Protein 5GPO (pdb70)

Solvent-accessible surface area: 12229 Å² total; per-residue (Å²): 41,57,73,74,57,94,100,85,8,86,102,32,9,86,58,1,65,79,16,0,45,65,93,12,80,107,98,28,81,90,64,80,16,22,65,58,6,13,68,50,2,2,28,78,23,9,10,16,0,7,0,14,29,25,211,68,14,110,97,89,29,76,22,19,7,158,57,0,36,18,115,47,1,27,155,36,0,24,57,116,8,92,73,135,28,208,55,31,4,32,20,26,63,52,112,99,124,1,5,0,0,0,1,39,5,52,17,107,84,46,49,56,0,13,0,2,0,3,20,86,111,114,143,12,52,86,158,41,102,117,67,6,65,108,51,0,68,41,3,62,100,15,0,59,86,52,157,124,15,100,64,70,90,72,62,2,26,91,20,0,29,51,31,5,1,30,53,11,15,10,12,0,10,0,17,25,37,172,70,30,117,92,71,10,73,28,17,11,137,57,0,23,19,114,50,1,24,161,33,0,34,55,106,4,103,80,134,35,91,81,49,3,46,10,58,80,82,104,98,61,67,6,5,0,0,0,11,53,17,143,4,87,78,34,25,22,0,17,0,3,0,3,20,81,134

Structure (mmCIF, N/CA/C/O backbone):
data_5GPO
#
_entry.id   5GPO
#
_cell.length_a   93.337
_cell.length_b   47.705
_cell.length_c   57.528
_cell.angle_alpha   90.00
_cell.angle_beta   91.63
_cell.angle_gamma   90.00
#
_symmetry.space_group_name_H-M   'C 1 2 1'
#
loop_
_entity.id
_entity.type
_entity.pdbx_description
1 polymer 'Sensor protein CzcS'
2 non-polymer 'ZINC ION'
3 non-polymer 'SULFATE ION'
4 water water
#
loop_
_atom_site.group_PDB
_atom_site.id
_atom_site.type_symbol
_atom_site.label_atom_id
_atom_site.label_alt_id
_atom_site.label_comp_id
_atom_site.label_asym_id
_atom_site.label_entity_id
_atom_site.label_seq_id
_atom_site.pdbx_PDB_ins_code
_atom_site.Cartn_x
_atom_site.Cartn_y
_atom_site.Cartn_z
_atom_site.occupancy
_atom_site.B_iso_or_equiv
_atom_site.auth_seq_id
_atom_site.auth_comp_id
_atom_site.auth_asym_id
_atom_site.auth_atom_id
_atom_site.pdbx_PDB_model_num
ATOM 1 N N . ALA A 1 5 ? 79.956 38.626 66.306 1.00 51.89 38 ALA A N 1
ATOM 2 C CA . ALA A 1 5 ? 81.250 38.048 65.960 1.00 50.21 38 ALA A CA 1
ATOM 3 C C . ALA A 1 5 ? 81.674 38.441 64.543 1.00 49.52 38 ALA A C 1
ATOM 4 O O . ALA A 1 5 ? 80.843 38.519 63.631 1.00 45.72 38 ALA A O 1
ATOM 6 N N . SER A 1 6 ? 82.975 38.672 64.367 1.00 38.49 39 SER A N 1
ATOM 7 C CA . SER A 1 6 ? 83.486 39.250 63.135 1.00 42.95 39 SER A CA 1
ATOM 8 C C . SER A 1 6 ? 83.484 38.220 62.007 1.00 40.55 39 SER A C 1
ATOM 9 O O . SER A 1 6 ? 83.258 37.023 62.212 1.00 40.05 39 SER A O 1
ATOM 12 N N . ALA A 1 7 ? 83.752 38.713 60.796 1.00 37.86 40 ALA A N 1
ATOM 13 C CA . ALA A 1 7 ? 83.823 37.842 59.628 1.00 36.13 40 ALA A CA 1
ATOM 14 C C . ALA A 1 7 ? 84.932 36.809 59.769 1.00 34.96 40 ALA A C 1
ATOM 15 O O . ALA A 1 7 ? 84.741 35.637 59.424 1.00 34.69 40 ALA A O 1
ATOM 17 N N . ARG A 1 8 ? 86.098 37.225 60.274 1.00 32.79 41 ARG A N 1
ATOM 18 C CA . ARG A 1 8 ? 87.243 36.319 60.340 1.00 37.89 41 ARG A CA 1
ATOM 19 C C . ARG A 1 8 ? 87.084 35.288 61.448 1.00 35.31 41 ARG A C 1
ATOM 20 O O . ARG A 1 8 ? 87.471 34.126 61.276 1.00 28.96 41 ARG A O 1
ATOM 23 N N . GLU A 1 9 ? 86.553 35.704 62.602 1.00 33.09 42 GLU A N 1
ATOM 24 C CA . GLU A 1 9 ? 86.235 34.758 63.669 1.00 31.45 42 GLU A CA 1
ATOM 25 C C . GLU A 1 9 ? 85.267 33.682 63.184 1.00 35.82 42 GLU A C 1
ATOM 26 O O . GLU A 1 9 ? 85.447 32.493 63.476 1.00 33.56 42 GLU A O 1
ATOM 32 N N . ARG A 1 10 ? 84.210 34.084 62.463 1.00 23.24 43 ARG A N 1
ATOM 33 C CA . ARG A 1 10 ? 83.263 33.096 61.961 1.00 24.94 43 ARG A CA 1
ATOM 34 C C . ARG A 1 10 ? 83.933 32.179 60.952 1.00 23.15 43 ARG A C 1
ATOM 35 O O . ARG A 1 10 ? 83.744 30.959 60.990 1.00 22.71 43 ARG A O 1
ATOM 43 N N . GLU A 1 11 ? 84.745 32.752 60.057 1.00 28.43 44 GLU A N 1
ATOM 44 C CA A GLU A 1 11 ? 85.463 31.949 59.071 0.60 26.78 44 GLU A CA 1
ATOM 45 C CA B GLU A 1 11 ? 85.444 31.933 59.075 0.40 26.77 44 GLU A CA 1
ATOM 46 C C . GLU A 1 11 ? 86.332 30.897 59.757 1.00 22.35 44 GLU A C 1
ATOM 47 O O . GLU A 1 11 ? 86.341 29.728 59.358 1.00 24.29 44 GLU A O 1
ATOM 58 N N . ASN A 1 12 ? 87.062 31.311 60.789 1.00 22.48 45 ASN A N 1
ATOM 59 C CA . ASN A 1 12 ? 87.967 30.398 61.483 1.00 17.01 45 ASN A CA 1
ATOM 60 C C . ASN A 1 12 ? 87.216 29.271 62.192 1.00 18.99 45 ASN A C 1
ATOM 61 O O . ASN A 1 12 ? 87.666 28.123 62.188 1.00 16.95 45 ASN A O 1
ATOM 66 N N . LEU A 1 13 ? 86.068 29.569 62.803 1.00 19.37 46 LEU A N 1
ATOM 67 C CA . LEU A 1 13 ? 85.326 28.497 63.465 1.00 15.71 46 LEU A CA 1
ATOM 68 C C . LEU A 1 13 ? 84.694 27.554 62.444 1.00 17.57 46 LEU A C 1
ATOM 69 O O . LEU A 1 13 ? 84.579 26.352 62.694 1.00 19.69 46 LEU A O 1
ATOM 74 N N . GLN A 1 14 ? 84.294 28.081 61.285 1.00 17.01 47 GLN A N 1
ATOM 75 C CA . GLN A 1 14 ? 83.770 27.228 60.227 1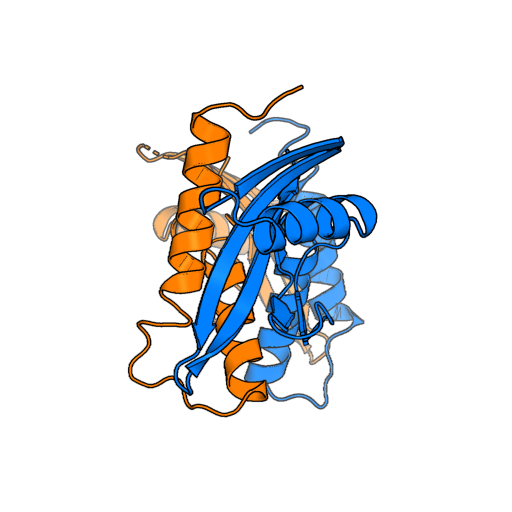.00 18.71 47 GLN A CA 1
ATOM 76 C C . GLN A 1 14 ? 84.843 26.273 59.713 1.00 18.24 47 GLN A C 1
ATOM 77 O O . GLN A 1 14 ? 84.560 25.102 59.436 1.00 15.97 47 GLN A O 1
ATOM 83 N N . LEU A 1 15 ? 86.092 26.742 59.624 1.00 17.07 48 LEU A N 1
ATOM 84 C CA . LEU A 1 15 ? 87.189 25.880 59.179 1.00 17.17 48 LEU A CA 1
ATOM 85 C C . LEU A 1 15 ? 87.496 24.808 60.214 1.00 14.23 48 LEU A C 1
ATOM 86 O O . LEU A 1 15 ? 87.841 23.669 59.869 1.00 14.01 48 LEU A O 1
ATOM 91 N N . LYS A 1 16 ? 87.381 25.166 61.490 1.00 18.69 49 LYS A N 1
ATOM 92 C CA . LYS A 1 16 ? 87.538 24.197 62.567 1.00 15.14 49 LYS A CA 1
ATOM 93 C C . LYS A 1 16 ? 86.406 23.166 62.554 1.00 16.71 49 LYS A C 1
ATOM 94 O O . LYS A 1 16 ? 86.652 21.969 62.745 1.00 15.56 49 LYS A O 1
ATOM 100 N N . LEU A 1 17 ? 85.161 23.606 62.319 1.00 14.76 50 LEU A N 1
ATOM 101 C CA . LEU A 1 17 ? 84.059 22.647 62.214 1.00 20.16 50 LEU A CA 1
ATOM 102 C C . LEU A 1 17 ? 84.300 21.658 61.081 1.00 16.23 50 LEU A C 1
ATOM 103 O O . LEU A 1 17 ? 83.949 20.479 61.193 1.00 20.72 50 LEU A O 1
ATOM 108 N N . GLU A 1 18 ? 84.859 22.137 59.966 1.00 17.99 51 GLU A N 1
ATOM 109 C CA . GLU A 1 18 ? 85.161 21.255 58.844 1.00 18.19 51 GLU A CA 1
ATOM 110 C C . GLU A 1 18 ? 86.193 20.201 59.218 1.00 18.27 51 GLU A C 1
ATOM 111 O O . GLU A 1 18 ? 86.130 19.069 58.726 1.00 15.82 51 GLU A O 1
ATOM 117 N N . GLN A 1 19 ? 87.143 20.550 60.080 1.00 18.81 52 GLN A N 1
ATOM 118 C CA . GLN A 1 19 ? 88.105 19.562 60.548 1.00 16.29 52 GLN A CA 1
ATOM 119 C C . GLN A 1 19 ? 87.402 18.505 61.394 1.00 17.50 52 GLN A C 1
ATOM 120 O O . GLN A 1 19 ? 87.628 17.303 61.220 1.00 15.91 52 GLN A O 1
ATOM 126 N N . ILE A 1 20 ? 86.484 18.941 62.259 1.00 19.36 53 ILE A N 1
ATOM 127 C CA . ILE A 1 20 ? 85.678 18.012 63.048 1.00 15.94 53 ILE A CA 1
ATOM 128 C C . ILE A 1 20 ? 84.836 17.115 62.141 1.00 18.24 53 ILE A C 1
ATOM 129 O O . ILE A 1 20 ? 84.760 15.901 62.347 1.00 19.47 53 ILE A O 1
ATOM 134 N N . ARG A 1 21 ? 84.183 17.705 61.135 1.00 16.50 54 ARG A N 1
ATOM 135 C CA . ARG A 1 21 ? 83.370 16.928 60.196 1.00 16.86 54 ARG A CA 1
ATOM 136 C C . ARG A 1 21 ? 84.199 15.866 59.501 1.00 20.15 54 ARG A C 1
ATOM 137 O O . ARG A 1 21 ? 83.772 14.715 59.382 1.00 20.14 54 ARG A O 1
ATOM 145 N N . HIS A 1 22 ? 85.385 16.241 59.008 1.00 20.27 55 HIS A N 1
ATOM 146 C CA . HIS A 1 22 ? 86.254 15.249 58.375 1.00 21.47 55 HIS A CA 1
ATOM 147 C C . HIS A 1 22 ? 86.569 14.105 59.336 1.00 21.15 55 HIS A C 1
ATOM 148 O O . HIS A 1 22 ? 86.524 12.926 58.958 1.00 20.54 55 HIS A O 1
ATOM 155 N N . SER A 1 23 ? 86.867 14.429 60.591 1.00 20.75 56 SER A N 1
ATOM 156 C CA . SER A 1 23 ? 87.152 13.383 61.569 1.00 23.46 56 SER A CA 1
ATOM 157 C C . SER A 1 23 ? 85.952 12.463 61.779 1.00 29.91 56 SER A C 1
ATOM 158 O O . SER A 1 23 ? 86.108 11.238 61.834 1.00 28.03 56 SER A O 1
ATOM 161 N N . LEU A 1 24 ? 84.748 13.037 61.904 1.00 25.38 57 LEU A N 1
ATOM 162 C CA . LEU A 1 24 ? 83.555 12.252 62.231 1.00 28.10 57 LEU A CA 1
ATOM 163 C C . LEU A 1 24 ? 83.100 11.395 61.059 1.00 27.96 57 LEU A C 1
ATOM 164 O O . LEU A 1 24 ? 82.719 10.234 61.238 1.00 33.62 57 LEU A O 1
ATOM 169 N N . GLU A 1 25 ? 83.102 11.955 59.859 1.00 20.70 58 GLU A N 1
ATOM 170 C CA . GLU A 1 25 ? 82.466 11.294 58.737 1.00 24.50 58 GLU A CA 1
ATOM 171 C C . GLU A 1 25 ? 83.423 10.488 57.878 1.00 28.97 58 GLU A C 1
ATOM 172 O O . GLU A 1 25 ? 82.994 9.515 57.249 1.00 31.45 58 GLU A O 1
ATOM 178 N N . ASP A 1 26 ? 84.701 10.855 57.832 1.00 24.92 59 ASP A N 1
ATOM 179 C CA . ASP A 1 26 ? 85.653 10.196 56.938 1.00 26.54 59 ASP A CA 1
ATOM 180 C C . ASP A 1 26 ? 86.678 9.334 57.650 1.00 25.75 59 ASP A C 1
ATOM 181 O O . ASP A 1 26 ? 87.005 8.252 57.160 1.00 24.63 59 ASP A O 1
ATOM 186 N N . ASP A 1 27 ? 87.209 9.784 58.786 1.00 23.05 60 ASP A N 1
ATOM 187 C CA . ASP A 1 27 ? 88.325 9.113 59.431 1.00 25.39 60 ASP A CA 1
ATOM 188 C C . ASP A 1 27 ? 87.902 8.183 60.556 1.00 33.15 60 ASP A C 1
ATOM 189 O O . ASP A 1 27 ? 88.709 7.346 60.981 1.00 28.20 60 ASP A O 1
ATOM 194 N N . LEU A 1 28 ? 86.664 8.321 61.034 1.00 31.35 61 LEU A N 1
ATOM 195 C CA . L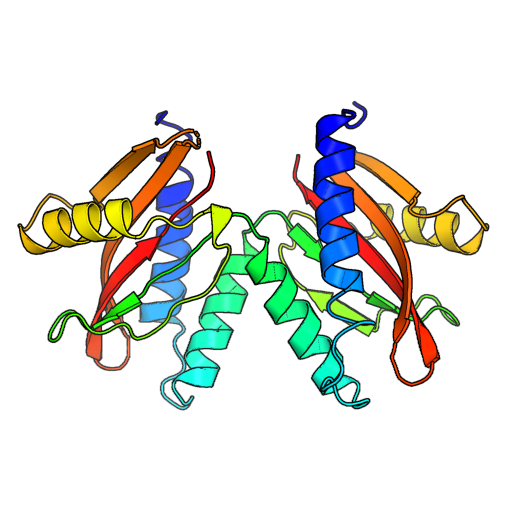EU A 1 28 ? 86.125 7.517 62.119 1.00 32.36 61 LEU A CA 1
ATOM 196 C C . LEU A 1 28 ? 86.422 6.049 61.902 1.00 20.95 61 LEU A C 1
ATOM 197 O O . LEU A 1 28 ? 86.059 5.476 60.871 1.00 33.00 61 LEU A O 1
ATOM 202 N N . ASP A 1 29 ? 87.068 5.448 62.884 1.00 27.07 62 ASP A N 1
ATOM 203 C CA . ASP A 1 29 ? 87.364 4.024 62.848 1.00 33.24 62 ASP A CA 1
ATOM 204 C C . ASP A 1 29 ? 86.137 3.247 63.307 1.00 33.04 62 ASP A C 1
ATOM 205 O O . ASP A 1 29 ? 85.796 3.259 64.494 1.00 35.16 62 ASP A O 1
ATOM 210 N N . LEU A 1 30 ? 85.484 2.552 62.375 1.00 36.14 63 LEU A N 1
ATOM 211 C CA . LEU A 1 30 ? 84.312 1.762 62.737 1.00 36.91 63 LEU A CA 1
ATOM 212 C C . LEU A 1 30 ? 84.653 0.645 63.716 1.00 45.96 63 LEU A C 1
ATOM 213 O O . LEU A 1 30 ? 83.769 0.186 64.447 1.00 41.23 63 LEU A O 1
ATOM 218 N N . ARG A 1 31 ? 85.915 0.209 63.757 1.00 42.12 64 ARG A N 1
ATOM 219 C CA . ARG A 1 31 ? 86.319 -0.876 64.642 1.00 42.92 64 ARG A CA 1
ATOM 220 C C . ARG A 1 31 ? 86.501 -0.426 66.085 1.00 49.63 64 ARG A C 1
ATOM 221 O O . ARG A 1 31 ? 86.546 -1.275 66.982 1.00 56.06 64 ARG A O 1
ATOM 223 N N . SER A 1 32 ? 86.607 0.876 66.331 1.00 45.70 65 SER A N 1
ATOM 224 C CA . SER A 1 32 ? 86.849 1.374 67.676 1.00 43.57 65 SER A CA 1
ATOM 225 C C . SER A 1 32 ? 85.548 1.467 68.461 1.00 36.08 65 SER A C 1
ATOM 226 O O . SER A 1 32 ? 84.470 1.663 67.895 1.00 44.20 65 SER A O 1
ATOM 229 N N . ASP A 1 33 ? 85.663 1.328 69.780 1.00 39.69 66 ASP A N 1
ATOM 230 C CA . ASP A 1 33 ? 84.544 1.560 70.684 1.00 37.78 66 ASP A CA 1
ATOM 231 C C . ASP A 1 33 ? 84.342 3.059 70.881 1.00 39.92 66 ASP A C 1
ATOM 232 O O . ASP A 1 33 ? 85.215 3.863 70.541 1.00 29.78 66 ASP A O 1
ATOM 237 N N . PRO A 1 34 ? 83.194 3.469 71.439 1.00 36.60 67 PRO A N 1
ATOM 238 C CA . PRO A 1 34 ? 82.890 4.911 71.513 1.00 31.30 67 PRO A CA 1
ATOM 239 C C . PRO A 1 34 ? 83.891 5.745 72.303 1.00 31.85 67 PRO A C 1
ATOM 240 O O . PRO A 1 34 ? 84.072 6.928 71.981 1.00 30.58 67 PRO A O 1
ATOM 244 N N . ALA A 1 35 ? 84.521 5.188 73.343 1.00 28.53 68 ALA A N 1
ATOM 245 C CA . ALA A 1 35 ? 85.469 5.973 74.127 1.00 27.16 68 ALA A CA 1
ATOM 246 C C . ALA A 1 35 ? 86.740 6.236 73.336 1.00 33.04 68 ALA A C 1
ATOM 247 O O . ALA A 1 35 ? 87.339 7.313 73.452 1.00 26.94 68 ALA A O 1
ATOM 249 N N . VAL A 1 36 ? 87.162 5.257 72.532 1.00 26.39 69 VAL A N 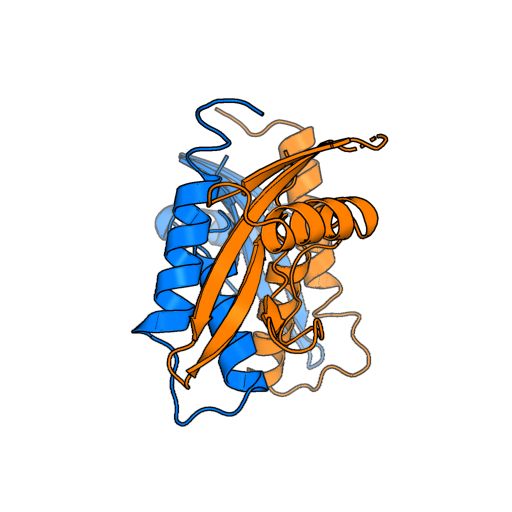1
ATOM 250 C CA . VAL A 1 36 ? 88.299 5.444 71.639 1.00 32.93 69 VAL A CA 1
ATOM 251 C C . VAL A 1 36 ? 87.961 6.455 70.550 1.00 27.34 69 VAL A C 1
ATOM 252 O O . VAL A 1 36 ? 88.750 7.367 70.264 1.00 27.87 69 VAL A O 1
ATOM 256 N N . GLN A 1 37 ? 86.786 6.308 69.927 1.00 30.18 70 GLN A N 1
ATOM 257 C CA . GLN A 1 37 ? 86.344 7.280 68.933 1.00 24.43 70 GLN A CA 1
ATOM 258 C C . GLN A 1 37 ? 86.277 8.679 69.537 1.00 28.57 70 GLN A C 1
ATOM 259 O O . GLN A 1 37 ? 86.698 9.655 68.910 1.00 24.35 70 GLN A O 1
ATOM 265 N N . ALA A 1 38 ? 85.789 8.794 70.770 1.00 22.16 71 ALA A N 1
ATOM 266 C CA . ALA A 1 38 ? 85.726 10.109 71.395 1.00 22.69 71 ALA A CA 1
ATOM 267 C C . ALA A 1 38 ? 87.121 10.685 71.601 1.00 25.53 71 ALA A C 1
ATOM 268 O O . ALA A 1 38 ? 87.353 11.877 71.365 1.00 22.64 71 ALA A O 1
ATOM 270 N N . HIS A 1 39 ? 88.065 9.856 72.048 1.00 20.71 72 HIS A N 1
ATOM 271 C CA . HIS A 1 39 ? 89.426 10.348 72.251 1.00 27.62 72 HIS A CA 1
ATOM 272 C C . HIS A 1 39 ? 90.081 10.732 70.934 1.00 22.35 72 HIS A C 1
ATOM 273 O O . HIS A 1 39 ? 90.868 11.688 70.882 1.00 22.61 72 HIS A O 1
ATOM 280 N N . ALA A 1 40 ? 89.774 10.003 69.862 1.00 19.09 73 ALA A N 1
ATOM 281 C CA . ALA A 1 40 ? 90.300 10.388 68.552 1.00 23.83 73 ALA A CA 1
ATOM 282 C C . ALA A 1 40 ? 89.754 11.739 68.103 1.00 26.96 73 ALA A C 1
ATOM 283 O O . ALA A 1 40 ? 90.465 12.511 67.448 1.00 24.21 73 ALA A O 1
ATOM 285 N N . LEU A 1 41 ? 88.482 12.040 68.426 1.00 20.30 74 LEU A N 1
ATOM 286 C CA . LEU A 1 41 ? 87.952 13.367 68.115 1.00 19.79 74 LEU A CA 1
ATOM 287 C C . LEU A 1 41 ? 88.618 14.437 68.965 1.00 25.07 74 LEU A C 1
ATOM 288 O O . LEU A 1 41 ? 88.958 15.521 68.463 1.00 23.06 74 LEU A O 1
ATOM 293 N N . GLN A 1 42 ? 88.799 14.147 70.256 1.00 20.21 75 GLN A N 1
ATOM 294 C CA . GLN A 1 42 ? 89.594 15.000 71.131 1.00 19.89 75 GLN A CA 1
ATOM 295 C C . GLN A 1 42 ? 90.966 15.306 70.530 1.00 23.53 75 GLN A C 1
ATOM 296 O O . GLN A 1 42 ? 91.405 16.462 70.516 1.00 22.84 75 GLN A O 1
ATOM 302 N N . ASP A 1 43 ? 91.646 14.285 69.998 1.00 20.25 76 ASP A N 1
ATOM 303 C CA . ASP A 1 43 ? 92.946 14.524 69.365 1.00 20.81 76 ASP A CA 1
ATOM 304 C C . ASP A 1 43 ? 92.838 15.549 68.235 1.00 26.22 76 ASP A C 1
ATOM 305 O O . ASP A 1 43 ? 93.728 16.389 68.062 1.00 23.88 76 ASP A O 1
ATOM 310 N N . GLN A 1 44 ? 91.757 15.502 67.445 1.00 21.18 77 GLN A N 1
ATOM 311 C CA . GLN A 1 44 ? 91.655 16.442 66.336 1.00 26.69 77 GLN A CA 1
ATOM 312 C C . GLN A 1 44 ? 91.327 17.854 66.815 1.00 21.71 77 GLN A C 1
ATOM 313 O O . GLN A 1 44 ? 91.745 18.833 66.185 1.00 27.22 77 GLN A O 1
ATOM 319 N N . LEU A 1 45 ? 90.563 17.983 67.900 1.00 16.41 78 LEU A N 1
ATOM 320 C CA . LEU A 1 45 ? 90.292 19.306 68.458 1.00 16.10 78 LEU A CA 1
ATOM 321 C C . LEU A 1 45 ? 91.573 19.948 68.987 1.00 18.13 78 LEU A C 1
ATOM 322 O O . LEU A 1 45 ? 91.818 21.143 68.777 1.00 20.68 78 LEU A O 1
ATOM 327 N N . VAL A 1 46 ? 92.413 19.170 69.668 1.00 21.05 79 VAL A N 1
ATOM 328 C CA . VAL A 1 46 ? 93.628 19.769 70.207 1.00 17.08 79 VAL A CA 1
ATOM 329 C C . VAL A 1 46 ? 94.670 19.990 69.115 1.00 19.13 79 VAL A C 1
ATOM 330 O O . VAL A 1 46 ? 95.525 20.882 69.253 1.00 21.25 79 VAL A O 1
ATOM 334 N N . ALA A 1 47 ? 94.584 19.240 68.003 1.00 23.47 80 ALA A N 1
ATOM 335 C CA . ALA A 1 47 ? 95.558 19.346 66.921 1.00 21.36 80 ALA A CA 1
ATOM 336 C C . ALA A 1 47 ? 95.499 20.685 66.214 1.00 18.85 80 ALA A C 1
ATOM 337 O O . ALA A 1 47 ? 96.455 21.037 65.517 1.00 18.73 80 ALA A O 1
ATOM 339 N N . HIS A 1 48 ? 94.418 21.448 66.383 1.00 17.88 81 HIS A N 1
ATOM 340 C CA . HIS A 1 48 ? 94.341 22.762 65.758 1.00 17.06 81 HIS A CA 1
ATOM 341 C C . HIS A 1 48 ? 93.922 23.826 66.764 1.00 17.75 81 HIS A C 1
ATOM 342 O O . HIS A 1 48 ? 93.365 24.875 66.397 1.00 19.29 81 HIS A O 1
ATOM 349 N N . SER A 1 49 ? 94.262 23.590 68.033 1.00 14.10 82 SER A N 1
ATOM 350 C CA . SER A 1 49 ? 93.968 24.485 69.141 1.00 18.29 82 SER A CA 1
ATOM 351 C C . SER A 1 49 ? 94.980 25.611 69.292 1.00 19.81 82 SER A C 1
ATOM 352 O O . SER A 1 49 ? 94.734 26.528 70.083 1.00 17.99 82 SER A O 1
ATOM 355 N N . GLY A 1 50 ? 96.100 25.570 68.570 1.00 18.49 83 GLY A N 1
ATOM 356 C CA . GLY A 1 50 ? 97.140 26.553 68.787 1.00 18.26 83 GLY A CA 1
ATOM 357 C C . GLY A 1 50 ? 98.053 26.275 69.968 1.00 19.76 83 GLY A C 1
ATOM 358 O O . GLY A 1 50 ? 98.853 27.140 70.322 1.00 17.06 83 GLY A O 1
ATOM 359 N N . LEU A 1 51 ? 97.930 25.117 70.606 1.00 19.08 84 LEU A N 1
ATOM 360 C CA . LEU A 1 51 ? 98.681 24.764 71.803 1.00 13.39 84 LEU A CA 1
ATOM 361 C C . LEU A 1 51 ? 99.461 23.493 71.527 1.00 14.69 84 LEU A C 1
ATOM 362 O O . LEU A 1 51 ? 98.948 22.575 70.886 1.00 18.05 84 LEU A O 1
ATOM 367 N N . HIS A 1 52 ? 100.674 23.414 72.064 1.00 17.54 85 HIS A N 1
ATOM 368 C CA . HIS A 1 52 ? 101.514 22.237 71.896 1.00 15.54 85 HIS A CA 1
ATOM 369 C C . HIS A 1 52 ? 102.265 21.970 73.191 1.00 19.50 85 HIS A C 1
ATOM 370 O O . HIS A 1 52 ? 102.748 22.903 73.841 1.00 17.22 85 HIS A O 1
ATOM 377 N N . LEU A 1 53 ? 102.383 20.693 73.539 1.00 15.15 86 LEU A N 1
ATOM 378 C CA . LEU A 1 53 ? 103.023 20.275 74.780 1.00 18.81 86 LEU A CA 1
ATOM 379 C C . LEU A 1 53 ? 104.089 19.231 74.482 1.00 18.25 86 LEU A C 1
ATOM 380 O O . LEU A 1 53 ? 103.806 18.193 73.858 1.00 17.37 86 LEU A O 1
ATOM 385 N N . SER A 1 54 ? 105.305 19.497 74.956 1.00 17.11 87 SER A N 1
ATOM 386 C CA A SER A 1 54 ? 106.425 18.577 74.835 0.50 17.68 87 SER A CA 1
ATOM 387 C CA B SER A 1 54 ? 106.432 18.585 74.832 0.50 17.68 87 SER A CA 1
ATOM 388 C C . SER A 1 54 ? 106.906 18.186 76.236 1.00 18.63 87 SER A C 1
ATOM 389 O O . SER A 1 54 ? 107.086 19.052 77.086 1.00 17.00 87 SER A O 1
ATOM 394 N N . ILE A 1 55 ? 107.086 16.895 76.453 1.00 20.40 88 ILE A N 1
ATOM 395 C CA . ILE A 1 55 ? 107.635 16.371 77.706 1.00 17.45 88 ILE A CA 1
ATOM 396 C C . ILE A 1 55 ? 108.991 15.768 77.383 1.00 24.61 88 ILE A C 1
ATOM 397 O O . ILE A 1 55 ? 109.073 14.833 76.580 1.00 20.24 88 ILE A O 1
ATOM 402 N N . LEU A 1 56 ? 110.045 16.282 78.012 1.00 16.50 89 LEU A N 1
ATOM 403 C CA . LEU A 1 56 ? 111.396 15.804 77.751 1.00 14.68 89 LEU A CA 1
ATOM 404 C C . LEU A 1 56 ? 111.984 15.130 78.985 1.00 16.51 89 LEU A C 1
ATOM 405 O O . LEU A 1 56 ? 111.704 15.513 80.120 1.00 16.75 89 LEU A O 1
ATOM 410 N N . ASP A 1 57 ? 112.834 14.132 78.753 1.00 19.54 90 ASP A N 1
ATOM 411 C CA . ASP A 1 57 ? 113.565 13.512 79.853 1.00 20.29 90 ASP A CA 1
ATOM 412 C C . ASP A 1 57 ? 114.603 14.475 80.430 1.00 19.92 90 ASP A C 1
ATOM 413 O O . ASP A 1 57 ? 115.438 15.015 79.698 1.00 22.10 90 ASP A O 1
ATOM 418 N N . SER A 1 58 ? 114.562 14.686 81.753 1.00 16.38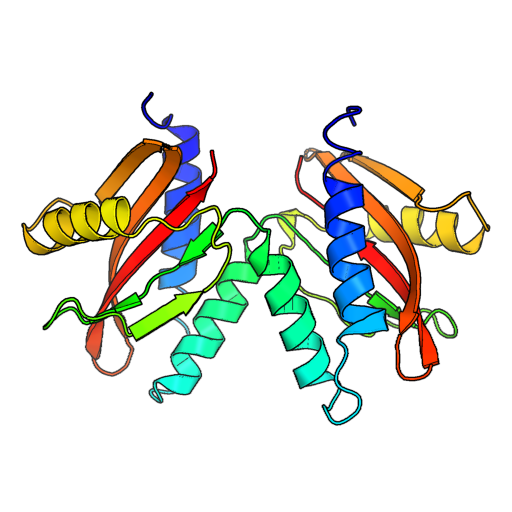 91 SER A N 1
ATOM 419 C CA . SER A 1 58 ? 115.498 15.629 82.361 1.00 17.81 91 SER A CA 1
ATOM 420 C C . SER A 1 58 ? 116.947 15.174 82.216 1.00 20.97 91 SER A C 1
ATOM 421 O O . SER A 1 58 ? 117.836 16.017 82.055 1.00 23.43 91 SER A O 1
ATOM 424 N N . ARG A 1 59 ? 117.200 13.859 82.225 1.00 21.28 92 ARG A N 1
ATOM 425 C CA . ARG A 1 59 ? 118.582 13.373 82.180 1.00 24.32 92 ARG A CA 1
ATOM 426 C C . ARG A 1 59 ? 119.220 13.634 80.825 1.00 25.27 92 ARG A C 1
ATOM 427 O O . ARG A 1 59 ? 120.317 14.200 80.735 1.00 27.62 92 ARG A O 1
ATOM 435 N N . SER A 1 60 ? 118.543 13.230 79.761 1.00 20.57 93 SER A N 1
ATOM 436 C CA . SER A 1 60 ? 119.119 13.218 78.430 1.00 21.48 93 SER A CA 1
ATOM 437 C C . SER A 1 60 ? 118.597 14.327 77.535 1.00 27.42 93 SER A C 1
ATOM 438 O O . SER A 1 60 ? 119.143 14.522 76.448 1.00 29.22 93 SER A O 1
ATOM 441 N N . GLY A 1 61 ? 117.544 15.034 77.939 1.00 20.88 94 GLY A N 1
ATOM 442 C CA . GLY A 1 61 ? 116.908 15.959 77.027 1.00 21.83 94 GLY A CA 1
ATOM 443 C C . GLY A 1 61 ? 116.082 15.306 75.944 1.00 25.70 94 GLY A C 1
ATOM 444 O O . GLY A 1 61 ? 115.528 16.015 75.093 1.00 26.45 94 GLY A O 1
ATOM 445 N N . GLN A 1 62 ? 115.961 13.966 75.950 1.00 22.83 95 GLN A N 1
ATOM 446 C CA . GLN A 1 62 ? 115.297 13.317 74.836 1.00 26.60 95 GLN A CA 1
ATOM 447 C C . GLN A 1 62 ? 113.783 13.443 74.964 1.00 22.00 95 GLN A C 1
ATOM 448 O O . GLN A 1 62 ? 113.246 13.515 76.075 1.00 23.43 95 GLN A O 1
ATOM 454 N N . PRO A 1 63 ? 113.071 13.498 73.839 1.00 23.39 96 PRO A N 1
ATOM 455 C CA . PRO A 1 63 ? 111.616 13.644 73.901 1.00 22.95 96 PRO A CA 1
ATOM 456 C C . PRO A 1 63 ? 110.952 12.381 74.421 1.00 29.43 96 PRO A C 1
ATOM 457 O O . PRO A 1 63 ? 111.287 11.263 74.020 1.00 28.60 96 PRO A O 1
ATOM 461 N N . LEU A 1 64 ? 110.021 12.571 75.348 1.00 20.91 97 LEU A N 1
ATOM 462 C CA . LEU A 1 64 ? 109.233 11.475 75.896 1.00 20.97 97 LEU A CA 1
ATOM 463 C C . LEU A 1 64 ? 107.827 11.446 75.317 1.00 28.14 97 LEU A C 1
ATOM 464 O O . LEU A 1 64 ? 107.318 10.377 74.979 1.00 33.97 97 LEU A O 1
ATOM 469 N N . MET A 1 65 ? 107.178 12.610 75.231 1.00 23.98 98 MET A N 1
ATOM 470 C CA . MET A 1 65 ? 105.825 12.730 74.705 1.00 23.70 98 MET A CA 1
ATOM 471 C C . MET A 1 65 ? 105.659 14.109 74.088 1.00 21.62 98 MET A C 1
ATOM 472 O O . MET A 1 65 ? 106.339 15.071 74.472 1.00 27.04 98 MET A O 1
ATOM 477 N N . SER A 1 66 ? 104.739 14.192 73.137 1.00 23.95 99 SER A N 1
ATOM 478 C CA . SER A 1 66 ? 104.514 15.397 72.349 1.00 22.14 99 SER A CA 1
ATOM 479 C C . SER A 1 66 ? 103.046 15.389 71.947 1.00 26.22 99 SER A C 1
ATOM 480 O O . SER A 1 66 ? 102.571 14.395 71.391 1.00 31.84 99 SER A O 1
ATOM 483 N N . PHE A 1 67 ? 102.313 16.451 72.285 1.00 23.37 100 PHE A N 1
ATOM 484 C CA . PHE A 1 67 ? 100.878 16.513 72.017 1.00 22.04 100 PHE A CA 1
ATOM 485 C C . PHE A 1 67 ? 100.501 17.870 71.440 1.00 25.77 100 PHE A C 1
ATOM 486 O O . PHE A 1 67 ? 101.125 18.888 71.741 1.00 20.16 100 PHE A O 1
ATOM 494 N N . GLY A 1 68 ? 99.449 17.881 70.620 1.00 23.23 101 GLY A N 1
ATOM 495 C CA . GLY A 1 68 ? 98.806 19.134 70.264 1.00 23.06 101 GLY A CA 1
ATOM 496 C C . GLY A 1 68 ? 99.070 19.645 68.862 1.00 21.06 101 GLY A C 1
ATOM 497 O O . GLY A 1 68 ? 99.254 18.855 67.935 1.00 18.73 101 GLY A O 1
ATOM 498 N N . ASP A 1 69 ? 99.101 20.972 68.721 1.00 16.87 102 ASP A N 1
ATOM 499 C CA . ASP A 1 69 ? 99.082 21.659 67.436 1.00 21.20 102 ASP A CA 1
ATOM 500 C C . ASP A 1 69 ? 100.515 21.774 66.923 1.00 20.28 102 ASP A C 1
ATOM 501 O O . ASP A 1 69 ? 101.335 22.494 67.507 1.00 18.31 102 ASP A O 1
ATOM 506 N N . GLN A 1 70 ? 100.808 21.081 65.815 1.00 20.56 103 GLN A N 1
ATOM 507 C CA . GLN A 1 70 ? 102.088 21.272 65.132 1.00 22.17 103 GLN A CA 1
ATOM 508 C C . GLN A 1 70 ? 102.343 22.738 64.807 1.00 28.98 103 GLN A C 1
ATOM 509 O O . GLN A 1 70 ? 103.497 23.184 64.828 1.00 30.52 103 GLN A O 1
ATOM 515 N N . ALA A 1 71 ? 101.293 23.511 64.508 1.00 25.80 104 ALA A N 1
ATOM 516 C CA . ALA A 1 71 ? 101.513 24.920 64.194 1.00 21.20 104 ALA A CA 1
ATOM 517 C C . ALA A 1 71 ? 102.122 25.687 65.363 1.00 25.31 104 ALA A C 1
ATOM 518 O O . ALA A 1 71 ? 102.723 26.745 65.151 1.00 27.73 104 ALA A O 1
ATOM 520 N N . ALA A 1 72 ? 101.999 25.174 66.586 1.00 19.87 105 ALA A N 1
ATOM 521 C CA . ALA A 1 72 ? 102.606 25.801 67.746 1.00 25.79 105 ALA A CA 1
ATOM 522 C C . ALA A 1 72 ? 103.890 25.098 68.152 1.00 26.47 105 ALA A C 1
ATOM 523 O O . ALA A 1 72 ? 104.411 25.347 69.244 1.00 38.03 105 ALA A O 1
ATOM 525 N N . ALA A 1 73 ? 104.398 24.213 67.311 1.00 25.68 106 ALA A N 1
ATOM 526 C CA . ALA A 1 73 ? 105.622 23.482 67.596 1.00 26.87 106 ALA A CA 1
ATOM 527 C C . ALA A 1 73 ? 106.790 24.096 66.830 1.00 23.95 106 ALA A C 1
ATOM 528 O O . ALA A 1 73 ? 106.634 24.573 65.706 1.00 29.89 106 ALA A O 1
ATOM 530 N N . SER A 1 74 ? 107.964 24.090 67.460 1.00 27.66 107 SER A N 1
ATOM 531 C CA . SER A 1 74 ? 109.202 24.489 66.788 1.00 25.54 107 SER A CA 1
ATOM 532 C C . SER A 1 74 ? 110.362 23.750 67.432 1.00 28.13 107 SER A C 1
ATOM 533 O O . SER A 1 74 ? 110.565 23.858 68.645 1.00 22.81 107 SER A O 1
ATOM 536 N N . VAL A 1 75 ? 111.136 23.027 66.617 1.00 26.48 108 VAL A N 1
ATOM 537 C CA . VAL A 1 75 ? 112.306 22.310 67.125 1.00 24.37 108 VAL A CA 1
ATOM 538 C C . VAL A 1 75 ? 113.327 23.276 67.719 1.00 26.02 108 VAL A C 1
ATOM 539 O O . VAL A 1 75 ? 113.879 23.031 68.802 1.00 20.56 108 VAL A O 1
ATOM 543 N N . ALA A 1 76 ? 113.592 24.382 67.021 1.00 22.11 109 ALA A N 1
ATOM 544 C CA . ALA A 1 76 ? 114.605 25.343 67.448 1.00 22.77 109 ALA A CA 1
ATOM 545 C C . ALA A 1 76 ? 114.191 26.062 68.726 1.00 19.99 109 ALA A C 1
ATOM 546 O O . ALA A 1 76 ? 114.999 26.219 69.653 1.00 19.85 109 ALA A O 1
ATOM 548 N N . ALA A 1 77 ? 112.942 26.527 68.779 1.00 19.21 110 ALA A N 1
ATOM 549 C CA . ALA A 1 77 ? 112.439 27.169 69.990 1.00 21.24 110 ALA A CA 1
ATOM 550 C C . ALA A 1 77 ? 112.528 26.231 71.185 1.00 18.22 110 ALA A C 1
ATOM 551 O O . ALA A 1 77 ? 112.974 26.630 72.262 1.00 15.80 110 ALA A O 1
ATOM 553 N N . ASN A 1 78 ? 112.125 24.976 71.009 1.00 18.70 111 ASN A N 1
ATOM 554 C CA . ASN A 1 78 ? 112.138 24.023 72.118 1.00 20.37 111 ASN A CA 1
ATOM 555 C C . ASN A 1 78 ? 113.563 23.713 72.561 1.00 22.17 111 ASN A C 1
ATOM 556 O O . ASN A 1 78 ? 113.832 23.550 73.755 1.00 15.07 111 ASN A O 1
ATOM 561 N N . ARG A 1 79 ? 114.492 23.629 71.609 1.00 19.47 112 ARG A N 1
ATOM 562 C CA . ARG A 1 79 ? 115.884 23.397 71.963 1.00 19.55 112 ARG A CA 1
ATOM 563 C C . ARG A 1 79 ? 116.411 24.539 72.813 1.00 21.40 112 ARG A C 1
ATOM 564 O O . ARG A 1 79 ? 117.074 24.319 73.835 1.00 18.35 112 ARG A O 1
ATOM 572 N N . ALA A 1 80 ? 116.119 25.777 72.402 1.00 19.63 113 ALA A N 1
ATOM 573 C CA . ALA A 1 80 ? 116.598 26.939 73.139 1.00 18.56 113 ALA A CA 1
ATOM 574 C C . ALA A 1 80 ? 115.988 27.011 74.534 1.00 19.06 113 ALA A C 1
ATOM 575 O O . ALA A 1 80 ? 116.681 27.349 75.497 1.00 20.39 113 ALA A O 1
ATOM 577 N N . LEU A 1 81 ? 114.687 26.720 74.658 1.00 18.13 114 LEU A N 1
ATOM 578 C CA . LEU A 1 81 ? 114.036 26.768 75.969 1.00 17.92 114 LEU A CA 1
ATOM 579 C C . LEU A 1 81 ? 114.577 25.677 76.895 1.00 17.03 114 LEU A C 1
ATOM 580 O O . LEU A 1 81 ? 114.829 25.919 78.084 1.00 15.07 114 LEU A O 1
ATOM 585 N N . LEU A 1 82 ? 114.824 24.484 76.355 1.00 16.15 115 LEU A N 1
ATOM 586 C CA . LEU A 1 82 ? 115.402 23.434 77.181 1.00 20.94 115 LEU A CA 1
ATOM 587 C C . LEU A 1 82 ? 116.781 23.840 77.675 1.00 21.18 115 LEU A C 1
ATOM 588 O O . LEU A 1 82 ? 117.134 23.578 78.828 1.00 16.73 115 LEU A O 1
ATOM 593 N N . ALA A 1 83 ? 117.568 24.493 76.814 1.00 21.05 116 ALA A N 1
ATOM 594 C CA . ALA A 1 83 ? 118.892 24.947 77.220 1.00 20.18 116 ALA A CA 1
ATOM 595 C C . ALA A 1 83 ? 118.801 25.925 78.385 1.00 22.27 116 ALA A C 1
ATOM 596 O O . ALA A 1 83 ? 119.620 25.880 79.310 1.00 21.95 116 ALA A O 1
ATOM 598 N N . ARG A 1 84 ? 117.813 26.817 78.365 1.00 20.26 117 ARG A N 1
ATOM 599 C CA . ARG A 1 84 ? 117.672 27.721 79.497 1.00 23.95 117 ARG A CA 1
ATOM 600 C C . ARG A 1 84 ? 117.291 26.948 80.753 1.00 20.60 117 ARG A C 1
ATOM 601 O O . ARG A 1 84 ? 117.809 27.227 81.843 1.00 22.13 117 ARG A O 1
ATOM 609 N N . LEU A 1 85 ? 116.405 25.951 80.617 1.00 17.39 118 LEU A N 1
ATOM 610 C CA . LEU A 1 85 ? 116.004 25.151 81.773 1.00 17.19 118 LEU A CA 1
ATOM 611 C C . LEU A 1 85 ? 117.197 24.418 82.373 1.00 22.67 118 LEU A C 1
ATOM 612 O O . LEU A 1 85 ? 117.403 24.429 83.592 1.00 22.79 118 LEU A O 1
ATOM 617 N N . GLN A 1 86 ? 118.002 23.774 81.518 1.00 25.24 119 GLN A N 1
ATOM 618 C CA . GLN A 1 86 ? 119.166 23.032 81.992 1.00 28.00 119 GLN A CA 1
ATOM 619 C C . GLN A 1 86 ? 120.288 23.945 82.467 1.00 28.80 119 GLN A C 1
ATOM 620 O O . GLN A 1 86 ? 121.196 23.475 83.164 1.00 35.58 119 GLN A O 1
ATOM 626 N N . ALA A 1 87 ? 120.241 25.231 82.119 1.00 27.52 120 ALA A N 1
ATOM 627 C CA . ALA A 1 87 ? 121.224 26.206 82.571 1.00 26.29 120 ALA A CA 1
ATOM 628 C C . ALA A 1 87 ? 120.793 26.912 83.854 1.00 34.22 120 ALA A C 1
ATOM 629 O O . ALA A 1 87 ? 121.318 27.988 84.162 1.00 33.57 120 ALA A O 1
ATOM 631 N N . ASP A 1 88 ? 119.823 26.344 84.573 1.00 29.26 121 ASP A N 1
ATOM 632 C CA . ASP A 1 88 ? 119.364 26.790 85.893 1.00 36.38 121 ASP A CA 1
ATOM 633 C C . ASP A 1 88 ? 118.554 28.074 85.853 1.00 31.94 121 ASP A C 1
ATOM 634 O O . ASP A 1 88 ? 118.437 28.754 86.873 1.00 35.04 121 ASP A O 1
ATOM 639 N N . ALA A 1 89 ? 117.991 28.437 84.706 1.00 32.77 122 ALA A N 1
ATOM 640 C CA . ALA A 1 89 ? 117.203 29.659 84.641 1.00 30.82 122 ALA A CA 1
ATOM 641 C C . ALA A 1 89 ? 116.027 29.576 85.607 1.00 26.18 122 ALA A C 1
ATOM 642 O O . ALA A 1 89 ? 115.495 28.493 85.884 1.00 24.11 122 ALA A O 1
ATOM 644 N N . ARG A 1 90 ? 115.647 30.732 86.155 1.00 22.34 123 ARG A N 1
ATOM 645 C CA . ARG A 1 90 ? 114.491 30.788 87.045 1.00 26.44 123 ARG A CA 1
ATOM 646 C C . ARG A 1 90 ? 113.245 30.245 86.348 1.00 21.37 123 ARG A C 1
ATOM 647 O O . ARG A 1 90 ? 112.866 30.701 85.262 1.00 19.92 123 ARG A O 1
ATOM 655 N N . GLN A 1 91 ? 112.601 29.281 86.992 1.00 21.18 124 GLN A N 1
ATOM 656 C CA . GLN A 1 91 ? 111.419 28.638 86.439 1.00 18.92 124 GLN A CA 1
ATOM 657 C C . GLN A 1 91 ? 110.151 29.263 86.983 1.00 20.79 124 GLN A C 1
ATOM 658 O O . GLN A 1 91 ? 110.135 29.704 88.111 1.00 17.38 124 GLN A O 1
ATOM 664 N N . PRO A 1 92 ? 109.062 29.257 86.194 1.00 19.00 125 PRO A N 1
ATOM 665 C CA . PRO A 1 92 ? 109.041 28.812 84.810 1.00 12.74 125 PRO A CA 1
ATOM 666 C C . PRO A 1 92 ? 109.732 29.836 83.917 1.00 16.79 125 PRO A C 1
ATOM 667 O O . PRO A 1 92 ? 109.679 31.049 84.174 1.00 19.07 125 PRO A O 1
ATOM 671 N N . VAL A 1 93 ? 110.367 29.326 82.873 1.00 15.16 126 VAL A N 1
ATOM 672 C CA . VAL A 1 93 ? 111.075 30.140 81.896 1.00 17.23 126 VAL A CA 1
ATOM 673 C C . VAL A 1 93 ? 110.115 30.493 80.767 1.00 17.91 126 VAL A C 1
ATOM 674 O O . VAL A 1 93 ? 109.445 29.608 80.218 1.00 14.72 126 VAL A O 1
ATOM 678 N N . PHE A 1 94 ? 110.048 31.779 80.413 1.00 14.04 127 PHE A N 1
ATOM 679 C CA . PHE A 1 94 ? 109.257 32.235 79.275 1.00 16.47 127 PHE A CA 1
ATOM 680 C C . PHE A 1 94 ? 110.126 32.424 78.036 1.00 27.43 127 PHE A C 1
ATOM 681 O O . PHE A 1 94 ? 111.332 32.697 78.126 1.00 25.55 127 PHE A O 1
ATOM 689 N N . GLN A 1 95 ? 109.498 32.286 76.867 1.00 17.52 128 GLN A N 1
ATOM 690 C CA . GLN A 1 95 ? 110.216 32.487 75.612 1.00 18.71 128 GLN A CA 1
ATOM 691 C C . GLN A 1 95 ? 109.246 32.992 74.558 1.00 18.91 128 GLN A C 1
ATOM 692 O O . GLN A 1 95 ? 108.224 32.353 74.303 1.00 20.91 128 GLN A O 1
ATOM 698 N N . SER A 1 96 ? 109.543 34.155 73.981 1.00 20.17 129 SER A N 1
ATOM 699 C CA . SER A 1 96 ? 108.849 34.634 72.794 1.00 18.58 129 SER A CA 1
ATOM 700 C C . SER A 1 96 ? 109.674 34.244 71.573 1.00 22.51 129 SER A C 1
ATOM 701 O O . SER A 1 96 ? 110.893 34.426 71.559 1.00 23.50 129 SER A O 1
ATOM 704 N N . TRP A 1 97 ? 109.020 33.690 70.557 1.00 20.47 130 TRP A N 1
ATOM 705 C CA . TRP A 1 97 ? 109.732 33.135 69.410 1.00 21.02 130 TRP A CA 1
ATOM 706 C C . TRP A 1 97 ? 109.056 33.605 68.138 1.00 26.75 130 TRP A C 1
ATOM 707 O O . TRP A 1 97 ? 107.885 33.291 67.907 1.00 24.94 130 TRP A O 1
ATOM 718 N N . SER A 1 98 ? 109.795 34.350 67.317 1.00 20.10 131 SER A N 1
ATOM 719 C CA . SER A 1 98 ? 109.262 34.952 66.100 1.00 28.20 131 SER A CA 1
ATOM 720 C C . SER A 1 98 ? 110.246 34.696 64.972 1.00 34.63 131 SER A C 1
ATOM 721 O O . SER A 1 98 ? 111.422 35.050 65.093 1.00 33.04 131 SER A O 1
ATOM 724 N N . THR A 1 99 ? 109.775 34.079 63.887 1.00 35.53 132 THR A N 1
ATOM 725 C CA . THR A 1 99 ? 110.599 33.900 62.687 1.00 36.30 132 THR A CA 1
ATOM 726 C C . THR A 1 99 ? 109.881 34.400 61.432 1.00 46.52 132 THR A C 1
ATOM 727 O O . THR A 1 99 ? 108.807 33.904 61.073 1.00 43.91 132 THR A O 1
ATOM 731 N N . GLN A 1 103 ? 104.993 33.538 62.004 1.00 38.66 136 GLN A N 1
ATOM 732 C CA . GLN A 1 103 ? 105.056 32.615 63.133 1.00 40.38 136 GLN A CA 1
ATOM 733 C C . GLN A 1 103 ? 105.429 33.367 64.413 1.00 43.10 136 GLN A C 1
ATOM 734 O O . GLN A 1 103 ? 106.539 33.898 64.526 1.00 34.45 136 GLN A O 1
ATOM 740 N N . ARG A 1 104 ? 104.504 33.433 65.373 1.00 30.25 137 ARG A N 1
ATOM 741 C CA . ARG A 1 104 ? 104.762 34.074 66.659 1.00 28.67 137 ARG A CA 1
ATOM 742 C C . ARG A 1 104 ? 104.299 33.126 67.754 1.00 32.81 137 ARG A C 1
ATOM 743 O O . ARG A 1 104 ? 103.089 32.929 67.931 1.00 30.58 137 ARG A O 1
ATOM 751 N N . LEU A 1 105 ? 105.260 32.553 68.484 1.00 23.18 138 LEU A N 1
ATOM 752 C CA . LEU A 1 105 ? 105.006 31.616 69.570 1.00 22.42 138 LEU A CA 1
ATOM 753 C C . LEU A 1 105 ? 105.322 32.271 70.906 1.00 23.33 138 LEU A C 1
ATOM 754 O O . LEU A 1 105 ? 106.268 33.051 71.018 1.00 27.21 138 LEU A O 1
ATOM 759 N N . LEU A 1 106 ? 104.508 31.966 71.912 1.00 19.94 139 LEU A N 1
ATOM 760 C CA . LEU A 1 106 ? 104.861 32.171 73.300 1.00 18.93 139 LEU A CA 1
ATOM 761 C C . LEU A 1 106 ? 104.947 30.786 73.919 1.00 23.81 139 LEU A C 1
ATOM 762 O O . LEU A 1 106 ? 104.090 29.941 73.660 1.00 20.16 139 LEU A O 1
ATOM 767 N N . SER A 1 107 ? 106.022 30.525 74.647 1.00 16.13 140 SER A N 1
ATOM 768 C CA . SER A 1 107 ? 106.195 29.250 75.315 1.00 16.84 140 SER A CA 1
ATOM 769 C C . SER A 1 107 ? 106.586 29.474 76.766 1.00 14.01 140 SER A C 1
ATOM 770 O O . SER A 1 107 ? 107.046 30.546 77.158 1.00 18.33 140 SER A O 1
ATOM 773 N N . ILE A 1 108 ? 106.400 28.426 77.558 1.00 17.26 141 ILE A N 1
ATOM 774 C CA . ILE A 1 108 ? 106.725 28.460 78.974 1.00 16.69 141 ILE A CA 1
ATOM 775 C C . ILE A 1 108 ? 107.221 27.075 79.345 1.00 18.49 141 ILE A C 1
ATOM 776 O O . ILE A 1 108 ? 106.671 26.065 78.895 1.00 18.81 141 ILE A O 1
ATOM 781 N N . GLY A 1 109 ? 108.297 27.018 80.114 1.00 15.19 142 GLY A N 1
ATOM 782 C CA . GLY A 1 109 ? 108.890 25.747 80.470 1.00 16.71 142 GLY A CA 1
ATOM 783 C C . GLY A 1 109 ? 109.186 25.647 81.945 1.00 14.76 142 GLY A C 1
ATOM 784 O O . GLY A 1 109 ? 109.540 26.631 82.597 1.00 13.73 142 GLY A O 1
ATOM 785 N N . ALA A 1 110 ? 109.044 24.422 82.474 1.00 15.65 143 ALA A N 1
ATOM 786 C CA . ALA A 1 110 ? 109.418 24.158 83.860 1.00 18.32 143 ALA A CA 1
ATOM 787 C C . ALA A 1 110 ? 109.695 22.675 84.055 1.00 17.01 143 ALA A C 1
ATOM 788 O O . ALA A 1 110 ? 109.201 21.824 83.316 1.00 18.78 143 ALA A O 1
ATOM 790 N N . SER A 1 111 ? 110.477 22.373 85.089 1.00 13.38 144 SER A N 1
ATOM 791 C CA . SER A 1 111 ? 110.649 20.992 85.499 1.00 18.42 144 SER A CA 1
ATOM 792 C C . SER A 1 111 ? 109.455 20.571 86.336 1.00 19.56 144 SER A C 1
ATOM 793 O O . SER A 1 111 ? 108.967 21.332 87.173 1.00 21.03 144 SER A O 1
ATOM 796 N N . MET A 1 112 ? 108.979 19.360 86.098 1.00 20.40 145 MET A N 1
ATOM 797 C CA . MET A 1 112 ? 107.999 18.752 86.974 1.00 19.38 145 MET A CA 1
ATOM 798 C C . MET A 1 112 ? 108.524 17.389 87.411 1.00 22.73 145 MET A C 1
ATOM 799 O O . MET A 1 112 ? 109.487 16.848 86.848 1.00 27.78 145 MET A O 1
ATOM 804 N N . ARG A 1 113 ? 107.934 16.871 88.475 1.00 33.81 146 ARG A N 1
ATOM 805 C CA . ARG A 1 113 ? 108.305 15.568 89.002 1.00 35.70 146 ARG A CA 1
ATOM 806 C C . ARG A 1 113 ? 107.081 14.678 88.913 1.00 38.17 146 ARG A C 1
ATOM 807 O O . ARG A 1 113 ? 106.060 14.963 89.548 1.00 41.47 146 ARG A O 1
ATOM 809 N N . MET A 1 114 ? 107.166 13.623 88.110 1.00 42.06 147 MET A N 1
ATOM 810 C CA . MET A 1 114 ? 106.083 12.655 88.104 1.00 46.25 147 MET A CA 1
ATOM 811 C C . MET A 1 114 ? 105.942 12.027 89.485 1.00 39.82 147 MET A C 1
ATOM 812 O O . MET A 1 114 ? 106.717 12.297 90.409 1.00 40.49 147 MET A O 1
ATOM 817 N N . LYS A 1 115 ? 104.910 11.197 89.631 1.00 46.30 148 LYS A N 1
ATOM 818 C CA . LYS A 1 115 ? 104.636 10.615 90.940 1.00 43.26 148 LYS A CA 1
ATOM 819 C C . LYS A 1 115 ? 105.745 9.659 91.360 1.00 42.52 148 LYS A C 1
ATOM 820 O O . LYS A 1 115 ? 106.172 9.669 92.523 1.00 47.21 148 LYS A O 1
ATOM 826 N N . ASN A 1 116 ? 106.252 8.854 90.419 1.00 49.40 149 ASN A N 1
ATOM 827 C CA . ASN A 1 116 ? 107.346 7.918 90.672 1.00 43.78 149 ASN A CA 1
ATOM 828 C C . ASN A 1 116 ? 108.697 8.606 90.805 1.00 48.57 149 ASN A C 1
ATOM 829 O O . ASN A 1 116 ? 109.726 7.920 90.850 1.00 47.40 149 ASN A O 1
ATOM 834 N N . GLY A 1 117 ? 108.716 9.937 90.867 1.00 41.08 150 GLY A N 1
ATOM 835 C CA . GLY A 1 117 ? 109.938 10.688 91.002 1.00 43.53 150 GLY A CA 1
ATOM 836 C C . GLY A 1 117 ? 110.623 11.067 89.705 1.00 28.07 150 GLY A C 1
ATOM 837 O O . GLY A 1 117 ? 111.534 11.899 89.740 1.00 42.52 150 GLY A O 1
ATOM 838 N N . THR A 1 118 ? 110.225 10.492 88.565 1.00 35.79 151 THR A N 1
ATOM 839 C CA . THR A 1 118 ? 110.916 10.771 87.306 1.00 31.87 151 THR A CA 1
ATOM 840 C C . THR A 1 118 ? 110.886 12.268 87.007 1.00 38.55 151 THR A C 1
ATOM 841 O O . THR A 1 118 ? 109.799 12.824 86.778 1.00 31.57 151 THR A O 1
ATOM 845 N N . PRO A 1 119 ? 112.036 12.953 86.998 1.00 35.52 152 PRO A N 1
ATOM 846 C CA . PRO A 1 119 ? 112.042 14.382 86.651 1.00 30.47 152 PRO A CA 1
ATOM 847 C C . PRO A 1 119 ? 111.862 14.553 85.155 1.00 22.46 152 PRO A C 1
ATOM 848 O O . PRO A 1 119 ? 112.489 13.850 84.354 1.00 27.44 152 PRO A O 1
ATOM 852 N N . VAL A 1 120 ? 110.978 15.472 84.760 1.00 26.38 153 VAL A N 1
ATOM 853 C CA . VAL A 1 120 ? 110.765 15.754 83.350 1.00 18.40 153 VAL A CA 1
ATOM 854 C C . VAL A 1 120 ? 110.796 17.262 83.148 1.00 17.69 153 VAL A C 1
ATOM 855 O O . VAL A 1 120 ? 110.570 18.040 84.076 1.00 19.35 153 VAL A O 1
ATOM 859 N N . GLN A 1 121 ? 111.122 17.671 81.923 1.00 16.39 154 GLN A N 1
ATOM 860 C CA . GLN A 1 121 ? 111.036 19.062 81.494 1.00 16.08 154 GLN A CA 1
ATOM 861 C C . GLN A 1 121 ? 109.783 19.215 80.641 1.00 16.17 154 GLN A C 1
ATOM 862 O O . GLN A 1 121 ? 109.613 18.491 79.656 1.00 17.51 154 GLN A O 1
ATOM 868 N N . VAL A 1 122 ? 108.934 20.164 81.011 1.00 13.61 155 VAL A N 1
ATOM 869 C CA . VAL A 1 122 ? 107.614 20.365 80.415 1.00 11.64 155 VAL A CA 1
ATOM 870 C C . VAL A 1 122 ? 107.629 21.694 79.676 1.00 13.00 155 VAL A C 1
ATOM 871 O O . VAL A 1 122 ? 107.780 22.751 80.299 1.00 15.59 155 VAL A O 1
ATOM 875 N N . LEU A 1 123 ? 107.454 21.648 78.356 1.00 15.97 156 LEU A N 1
ATOM 876 C CA . LEU A 1 123 ? 107.518 22.835 77.511 1.00 16.49 156 LEU A CA 1
ATOM 877 C C . LEU A 1 123 ? 106.164 23.005 76.845 1.00 17.69 156 LEU A C 1
ATOM 878 O O . LEU A 1 123 ? 105.771 22.164 76.035 1.00 16.77 156 LEU A O 1
ATOM 883 N N . LEU A 1 124 ? 105.466 24.098 77.170 1.00 14.68 157 LEU A N 1
ATOM 884 C CA . LEU A 1 124 ? 104.116 24.359 76.656 1.00 14.58 157 LEU A CA 1
ATOM 885 C C . LEU A 1 124 ? 104.196 25.573 75.744 1.00 14.94 157 LEU A C 1
ATOM 886 O O . LEU A 1 124 ? 104.605 26.647 76.188 1.00 19.59 157 LEU A O 1
ATOM 891 N N . SER A 1 125 ? 103.800 25.406 74.483 1.00 15.49 158 SER A N 1
ATOM 892 C CA . SER A 1 125 ? 103.868 26.478 73.495 1.00 17.93 158 SER A CA 1
ATOM 893 C C . SER A 1 125 ? 102.480 26.891 73.029 1.00 21.43 158 SER A C 1
ATOM 894 O O . SER A 1 125 ? 101.552 26.083 72.994 1.00 20.60 158 SER A O 1
ATOM 897 N N . SER A 1 126 ? 102.365 28.156 72.634 1.00 14.68 159 SER A N 1
ATOM 898 C CA . SER A 1 126 ? 101.106 28.748 72.206 1.00 21.06 159 SER A CA 1
ATOM 899 C C . SER A 1 126 ? 101.371 29.645 71.007 1.00 23.02 159 SER A C 1
ATOM 900 O O . SER A 1 126 ? 102.360 30.386 70.992 1.00 22.14 159 SER A O 1
ATOM 903 N N . GLU A 1 127 ? 100.506 29.547 70.000 1.00 26.62 160 GLU A N 1
ATOM 904 C CA . GLU A 1 127 ? 100.441 30.558 68.950 1.00 29.17 160 GLU A CA 1
ATOM 905 C C . GLU A 1 127 ? 99.873 31.855 69.511 1.00 33.42 160 GLU A C 1
ATOM 906 O O . GLU A 1 127 ? 98.904 31.848 70.275 1.00 37.95 160 GLU A O 1
ATOM 912 N N . ARG A 1 128 ? 100.481 32.9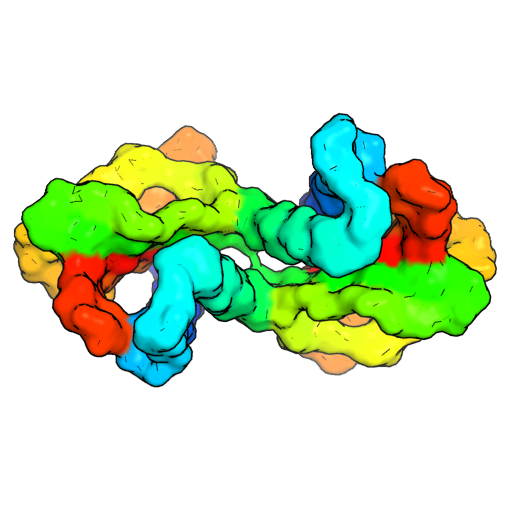73 69.132 1.00 28.87 161 ARG A N 1
ATOM 913 C CA . ARG A 1 128 ? 100.011 34.276 69.575 1.00 39.85 161 ARG A CA 1
ATOM 914 C C . ARG A 1 128 ? 99.072 34.890 68.536 1.00 39.18 161 ARG A C 1
ATOM 915 O O . ARG A 1 128 ? 98.003 35.398 68.877 1.00 45.49 161 ARG A O 1
ATOM 923 N N . HIS B 1 3 ? 107.226 42.558 70.060 1.00 62.48 36 HIS B N 1
ATOM 924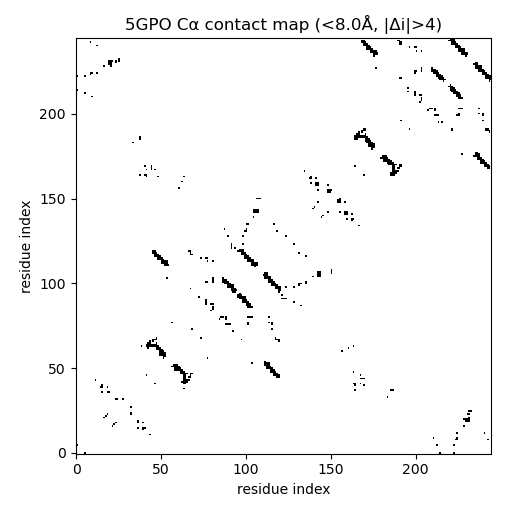 C CA . HIS B 1 3 ? 107.852 41.290 69.690 1.00 62.92 36 HIS B CA 1
ATOM 925 C C . HIS B 1 3 ? 107.965 40.362 70.904 1.00 52.95 36 HIS B C 1
ATOM 926 O O . HIS B 1 3 ? 108.277 39.180 70.765 1.00 50.31 36 HIS B O 1
ATOM 928 N N . MET B 1 4 ? 107.696 40.907 72.089 1.00 51.68 37 MET B N 1
ATOM 929 C CA . MET B 1 4 ? 107.688 40.150 73.332 1.00 47.47 37 MET B CA 1
ATOM 930 C C . MET B 1 4 ? 106.257 39.958 73.818 1.00 52.00 37 MET B C 1
ATOM 931 O O . MET B 1 4 ? 105.379 40.787 73.562 1.00 48.24 37 MET B O 1
ATOM 936 N N . ALA B 1 5 ? 106.035 38.866 74.547 1.00 39.21 38 ALA B N 1
ATOM 937 C CA . ALA B 1 5 ? 104.700 38.561 75.042 1.00 35.19 38 ALA B CA 1
ATOM 938 C C . ALA B 1 5 ? 104.324 39.489 76.191 1.00 34.84 38 ALA B C 1
ATOM 939 O O . ALA B 1 5 ? 105.138 39.780 77.071 1.00 36.20 38 ALA B O 1
ATOM 941 N N . SER B 1 6 ? 103.071 39.937 76.187 1.00 31.11 39 SER B N 1
ATOM 942 C CA . SER B 1 6 ? 102.583 40.856 77.203 1.00 34.20 39 SER B CA 1
ATOM 943 C C . SER B 1 6 ? 102.484 40.163 78.564 1.00 34.95 39 SER B C 1
ATOM 944 O O . SER B 1 6 ? 102.590 38.939 78.688 1.00 31.26 39 SER B O 1
ATOM 947 N N . ALA B 1 7 ? 102.244 40.968 79.603 1.00 36.38 40 ALA B N 1
ATOM 948 C CA . ALA B 1 7 ? 102.045 40.398 80.933 1.00 33.88 40 ALA B CA 1
ATOM 949 C C . ALA B 1 7 ? 100.807 39.507 80.979 1.00 34.63 40 ALA B C 1
ATOM 950 O O . ALA B 1 7 ? 100.806 38.474 81.661 1.00 32.08 40 ALA B O 1
ATOM 952 N N . ARG B 1 8 ? 99.743 39.885 80.259 1.00 31.51 41 ARG B N 1
ATOM 953 C CA . ARG B 1 8 ? 98.524 39.078 80.254 1.00 34.35 41 ARG B CA 1
ATOM 954 C C . ARG B 1 8 ? 98.727 37.771 79.496 1.00 35.27 41 ARG B C 1
ATOM 955 O O . ARG B 1 8 ? 98.259 36.708 79.933 1.00 25.11 41 ARG B O 1
ATOM 963 N N . GLU B 1 9 ? 99.406 37.837 78.350 1.00 30.49 42 GLU B N 1
ATOM 964 C CA . GLU B 1 9 ? 99.764 36.623 77.624 1.00 30.41 42 GLU B CA 1
ATOM 965 C C . GLU B 1 9 ? 100.598 35.692 78.502 1.00 30.46 42 GLU B C 1
ATOM 966 O O . GLU B 1 9 ? 100.330 34.486 78.577 1.00 23.88 42 GLU B O 1
ATOM 972 N N . ARG B 1 10 ? 101.581 36.239 79.222 1.00 27.31 43 ARG B N 1
ATOM 973 C CA . ARG B 1 10 ? 102.418 35.412 80.093 1.00 24.59 43 ARG B CA 1
ATOM 974 C C . ARG B 1 10 ? 101.595 34.788 81.216 1.00 23.60 43 ARG B C 1
ATOM 975 O O . ARG B 1 10 ? 101.702 33.591 81.496 1.00 23.94 43 ARG B O 1
ATOM 983 N N . GLU B 1 11 ? 100.759 35.597 81.868 1.00 23.73 44 GLU B N 1
ATOM 984 C CA . GLU B 1 11 ? 99.930 35.089 82.960 1.00 27.64 44 GLU B CA 1
ATOM 985 C C . GLU B 1 11 ? 98.998 33.975 82.488 1.00 18.21 44 GLU B C 1
ATOM 986 O O . GLU B 1 11 ? 98.854 32.948 83.160 1.00 20.67 44 GLU B O 1
ATOM 992 N N . ASN B 1 12 ? 98.369 34.151 81.326 1.00 25.41 45 ASN B N 1
ATOM 993 C CA . ASN B 1 12 ? 97.461 33.123 80.829 1.00 24.75 45 ASN B CA 1
ATOM 994 C C . ASN B 1 12 ? 98.201 31.822 80.530 1.00 24.63 45 ASN B C 1
ATOM 995 O O . ASN B 1 12 ? 97.709 30.736 80.857 1.00 24.90 45 ASN B O 1
ATOM 1000 N N . LEU B 1 13 ? 99.385 31.899 79.912 1.00 22.92 46 LEU B N 1
ATOM 1001 C CA . LEU B 1 13 ? 100.100 30.660 79.624 1.00 22.01 46 LEU B CA 1
ATOM 1002 C C . LEU B 1 13 ? 100.646 30.028 80.902 1.00 20.13 46 LEU B C 1
ATOM 1003 O O . LEU B 1 13 ? 100.682 28.796 81.012 1.00 23.92 46 LEU B O 1
ATOM 1008 N N . GLN B 1 14 ? 100.998 30.838 81.904 1.00 21.08 47 GLN B N 1
ATOM 1009 C CA . GLN B 1 14 ? 101.482 30.261 83.153 1.00 20.11 47 GLN B CA 1
ATOM 1010 C C . GLN B 1 14 ? 100.358 29.528 83.875 1.00 25.01 47 GLN B C 1
ATOM 1011 O O . GLN B 1 14 ? 100.576 28.473 84.484 1.00 21.65 47 GLN B O 1
ATOM 1017 N N . LEU B 1 15 ? 99.137 30.060 83.804 1.00 20.11 48 LEU B N 1
ATOM 1018 C CA . LEU B 1 15 ? 98.003 29.354 84.384 1.00 17.27 48 LEU B CA 1
ATOM 1019 C C . LEU B 1 15 ? 97.825 27.973 83.764 1.00 20.21 48 LEU B C 1
ATOM 1020 O O . LEU B 1 15 ? 97.515 27.009 84.480 1.00 19.25 48 LEU B O 1
ATOM 1025 N N . LYS B 1 16 ? 98.012 27.854 82.435 1.00 18.22 49 LYS B N 1
ATOM 1026 C CA . LYS B 1 16 ? 97.845 26.555 81.782 1.00 20.10 49 LYS B CA 1
ATOM 1027 C C . LYS B 1 16 ? 98.930 25.583 82.215 1.00 20.00 49 LYS B C 1
ATOM 1028 O O . LYS B 1 16 ? 98.658 24.399 82.459 1.00 21.05 49 LYS B O 1
ATOM 1034 N N . LEU B 1 17 ? 100.173 26.063 82.295 1.00 17.63 50 LEU B N 1
ATOM 1035 C CA . LEU B 1 17 ? 101.265 25.220 82.765 1.00 16.39 50 LEU B CA 1
ATOM 1036 C C . LEU B 1 17 ? 100.996 24.718 84.177 1.00 20.45 50 LEU B C 1
ATOM 1037 O O . LEU B 1 17 ? 101.304 23.571 84.508 1.00 18.22 50 LEU B O 1
ATOM 1042 N N . GLU B 1 18 ? 100.418 25.564 85.022 1.00 17.56 51 GLU B N 1
ATOM 1043 C CA . GLU B 1 18 ? 100.136 25.134 86.386 1.00 24.25 51 GLU B CA 1
ATOM 1044 C C . GLU B 1 18 ? 98.993 24.137 86.422 1.00 22.61 51 GLU B C 1
ATOM 1045 O O . GLU B 1 18 ? 98.970 23.244 87.282 1.00 16.59 51 GLU B O 1
ATOM 1051 N N . GLN B 1 19 ? 98.057 24.253 85.476 1.00 19.41 52 GLN B N 1
ATOM 1052 C CA . GLN B 1 19 ? 97.021 23.239 85.334 1.00 19.94 52 GLN B CA 1
ATOM 1053 C C . GLN B 1 19 ? 97.629 21.898 84.933 1.00 21.33 52 GLN B C 1
ATOM 1054 O O . GLN B 1 19 ? 97.222 20.847 85.439 1.00 20.37 52 GLN B O 1
ATOM 1060 N N . ILE B 1 20 ? 98.606 21.917 84.017 1.00 18.13 53 ILE B N 1
ATOM 1061 C CA . ILE B 1 20 ? 99.310 20.691 83.647 1.00 16.49 53 ILE B CA 1
ATOM 1062 C C . ILE B 1 20 ? 100.047 20.108 84.846 1.00 17.30 53 ILE B C 1
ATOM 1063 O O . ILE B 1 20 ? 100.051 18.889 85.052 1.00 18.30 53 ILE B O 1
ATOM 1068 N N . ARG B 1 21 ? 100.707 20.958 85.640 1.00 18.84 54 ARG B N 1
ATOM 1069 C CA . ARG B 1 21 ? 101.377 20.465 86.845 1.00 21.29 54 ARG B CA 1
ATOM 1070 C C . ARG B 1 21 ? 100.381 19.833 87.812 1.00 22.17 54 ARG B C 1
ATOM 1071 O O . ARG B 1 21 ? 100.685 18.820 88.455 1.00 21.75 54 ARG B O 1
ATOM 1079 N N . HIS B 1 22 ? 99.180 20.412 87.934 1.00 16.00 55 HIS B N 1
ATOM 1080 C CA . HIS B 1 22 ? 98.186 19.804 88.809 1.00 26.98 55 HIS B CA 1
ATOM 1081 C C . HIS B 1 22 ? 97.866 18.394 88.346 1.00 21.48 55 HIS B C 1
ATOM 1082 O O . HIS B 1 22 ? 97.823 17.462 89.154 1.00 19.56 55 HIS B O 1
ATOM 1089 N N . SER B 1 23 ? 97.717 18.211 87.027 1.00 24.13 56 SER B N 1
ATOM 1090 C CA A SER B 1 23 ? 97.376 16.898 86.488 0.40 22.50 56 SER B CA 1
ATOM 1091 C CA B SER B 1 23 ? 97.365 16.895 86.506 0.60 22.48 56 SER B CA 1
ATOM 1092 C C . SER B 1 23 ? 98.466 15.868 86.742 1.00 24.90 56 SER B C 1
ATOM 1093 O O . SER B 1 23 ? 98.172 14.676 86.877 1.00 23.73 56 SER B O 1
ATOM 1098 N N . LEU B 1 24 ? 99.730 16.301 86.819 1.00 19.44 57 LEU B N 1
ATOM 1099 C CA . LEU B 1 24 ? 100.831 15.362 87.014 1.00 21.79 57 LEU B CA 1
ATOM 1100 C C . LEU B 1 24 ? 101.106 15.090 88.484 1.00 28.08 57 LEU B C 1
ATOM 1101 O O . LEU B 1 24 ? 101.391 13.949 88.866 1.00 24.57 57 LEU B O 1
ATOM 1106 N N . GLU B 1 25 ? 101.039 16.123 89.321 1.00 24.79 58 GLU B N 1
ATOM 1107 C CA . GLU B 1 25 ? 101.532 16.024 90.681 1.00 20.74 58 GLU B CA 1
ATOM 1108 C C . GLU B 1 25 ? 100.436 15.988 91.742 1.00 21.22 58 GLU B C 1
ATOM 1109 O O . GLU B 1 25 ? 100.706 15.566 92.870 1.00 25.58 58 GLU B O 1
ATOM 1115 N N . ASP B 1 26 ? 99.204 16.370 91.414 1.00 20.73 59 ASP B N 1
ATOM 1116 C CA . ASP B 1 26 ? 98.129 16.431 92.400 1.00 23.30 59 ASP B CA 1
ATOM 1117 C C . ASP B 1 26 ? 96.979 15.466 92.113 1.00 23.35 59 ASP B C 1
ATOM 1118 O O . ASP B 1 26 ? 95.958 15.511 92.813 1.00 22.67 59 ASP B O 1
ATOM 1123 N N . ASP B 1 27 ? 97.110 14.594 91.118 1.00 25.22 60 ASP B N 1
ATOM 1124 C CA . ASP B 1 27 ? 96.109 13.562 90.841 1.00 24.30 60 ASP B CA 1
ATOM 1125 C C . ASP B 1 27 ? 96.430 12.358 91.721 1.00 26.42 60 ASP B C 1
ATOM 1126 O O . ASP B 1 27 ? 97.328 11.571 91.402 1.00 24.87 60 ASP B O 1
ATOM 1131 N N . LEU B 1 28 ? 95.678 12.197 92.823 1.00 24.37 61 LEU B N 1
ATOM 1132 C CA . LEU B 1 28 ? 95.950 11.107 93.765 1.00 26.88 61 LEU B CA 1
ATOM 1133 C C . LEU B 1 28 ? 95.811 9.732 93.123 1.00 29.33 61 LEU B C 1
ATOM 1134 O O . LEU B 1 28 ? 96.437 8.764 93.580 1.00 34.42 61 LEU B O 1
ATOM 1139 N N . ASP B 1 29 ? 94.999 9.621 92.079 1.00 29.07 62 ASP B N 1
ATOM 1140 C CA . ASP B 1 29 ? 94.693 8.334 91.476 1.00 34.44 62 ASP B CA 1
ATOM 1141 C C . ASP B 1 29 ? 95.517 8.037 90.234 1.00 34.39 62 ASP B C 1
ATOM 1142 O O . ASP B 1 29 ? 95.469 6.908 89.733 1.00 35.89 62 ASP B O 1
ATOM 1147 N N . LEU B 1 30 ? 96.265 9.012 89.725 1.00 30.08 63 LEU B N 1
ATOM 1148 C CA . LEU B 1 30 ? 97.122 8.762 88.575 1.00 30.24 63 LEU B CA 1
ATOM 1149 C C . LEU B 1 30 ? 98.114 7.653 88.911 1.00 31.59 63 LEU B C 1
ATOM 1150 O O . LEU B 1 30 ? 98.823 7.730 89.918 1.00 32.33 63 LEU B O 1
ATOM 1155 N N . ARG B 1 31 ? 98.131 6.601 88.091 1.00 30.88 64 ARG B N 1
ATOM 1156 C CA . ARG B 1 31 ? 99.065 5.505 88.300 1.00 37.16 64 ARG B CA 1
ATOM 1157 C C . ARG B 1 31 ? 100.451 5.892 87.792 1.00 36.72 64 ARG B C 1
ATOM 1158 O O . ARG B 1 31 ? 100.620 6.858 87.044 1.00 27.25 64 ARG B O 1
ATOM 1162 N N . SER B 1 32 ? 101.460 5.121 88.203 1.00 29.80 65 SER B N 1
ATOM 1163 C CA . SER B 1 32 ? 102.830 5.441 87.833 1.00 36.55 65 SER B CA 1
ATOM 1164 C C . SER B 1 32 ? 103.170 5.061 86.396 1.00 34.02 65 SER B C 1
ATOM 1165 O O . SER B 1 32 ? 104.198 5.512 85.884 1.00 36.12 65 SER B O 1
ATOM 1168 N N . ASP B 1 33 ? 102.318 4.294 85.724 1.00 37.58 66 ASP B N 1
ATOM 1169 C CA . ASP B 1 33 ? 102.621 3.768 84.398 1.00 42.86 66 ASP B CA 1
ATOM 1170 C C . ASP B 1 33 ? 102.834 4.888 83.383 1.00 40.89 66 ASP B C 1
ATOM 1171 O O . ASP B 1 33 ? 101.940 5.729 83.204 1.00 42.28 66 ASP B O 1
ATOM 1176 N N . PRO B 1 34 ? 103.977 4.931 82.689 1.00 45.45 67 PRO B N 1
ATOM 1177 C CA . PRO B 1 34 ? 104.260 6.071 81.797 1.00 40.71 67 PRO B CA 1
ATOM 1178 C C . PRO B 1 34 ? 103.235 6.289 80.695 1.00 36.84 67 PRO B C 1
ATOM 1179 O O . PRO B 1 34 ? 102.957 7.443 80.349 1.00 46.99 67 PRO B O 1
ATOM 1183 N N . ALA B 1 35 ? 102.672 5.225 80.121 1.00 43.10 68 ALA B N 1
ATOM 1184 C CA . ALA B 1 35 ? 101.606 5.408 79.138 1.00 41.06 68 ALA B CA 1
ATOM 1185 C C . ALA B 1 35 ? 100.384 6.069 79.766 1.00 44.16 68 ALA B C 1
ATOM 1186 O O . ALA B 1 35 ? 99.698 6.876 79.125 1.00 40.15 68 ALA B O 1
ATOM 1188 N N . VAL B 1 36 ? 100.099 5.740 81.023 1.00 37.89 69 VAL B N 1
ATOM 1189 C CA . VAL B 1 36 ? 98.949 6.331 81.690 1.00 41.24 69 VAL B CA 1
ATOM 1190 C C . VAL B 1 36 ? 99.195 7.806 81.980 1.00 36.91 69 VAL B C 1
ATOM 1191 O O . VAL B 1 36 ? 98.249 8.603 82.041 1.00 38.44 69 VAL B O 1
ATOM 1195 N N . GLN B 1 37 ? 100.460 8.207 82.132 1.00 42.92 70 GLN B N 1
ATOM 1196 C CA . GLN B 1 37 ? 100.764 9.622 82.337 1.00 41.55 70 GLN B CA 1
ATOM 1197 C C . GLN B 1 37 ? 100.516 10.429 81.066 1.00 37.05 70 GLN B C 1
ATOM 1198 O O . GLN B 1 37 ? 99.920 11.513 81.120 1.00 33.60 70 GLN B O 1
ATOM 1204 N N . ALA B 1 38 ? 100.970 9.920 79.913 1.00 33.71 71 ALA B N 1
ATOM 1205 C CA . ALA B 1 38 ? 100.711 10.600 78.647 1.00 34.96 71 ALA B CA 1
ATOM 1206 C C . ALA B 1 38 ? 99.225 10.868 78.454 1.00 32.54 71 ALA B C 1
ATOM 1207 O O . ALA B 1 38 ? 98.829 11.948 77.996 1.00 25.62 71 ALA B O 1
ATOM 1209 N N . HIS B 1 39 ? 98.390 9.891 78.797 1.00 29.61 72 HIS B N 1
ATOM 1210 C CA . HIS B 1 39 ? 96.954 10.030 78.592 1.00 33.41 72 HIS B CA 1
ATOM 1211 C C . HIS B 1 39 ? 96.364 11.130 79.469 1.00 27.77 72 HIS B C 1
ATOM 1212 O O . HIS B 1 39 ? 95.490 11.887 79.027 1.00 27.71 72 HIS B O 1
ATOM 1219 N N . ALA B 1 40 ? 96.824 11.233 80.717 1.00 31.88 73 ALA B N 1
ATOM 1220 C CA . ALA B 1 40 ? 96.315 12.276 81.603 1.00 24.09 73 ALA B CA 1
ATOM 1221 C C . ALA B 1 40 ? 96.689 13.667 81.097 1.00 26.18 73 ALA B C 1
ATOM 1222 O O . ALA B 1 40 ? 95.871 14.593 81.136 1.00 24.54 73 ALA B O 1
ATOM 1224 N N . LEU B 1 41 ? 97.925 13.837 80.630 1.00 24.34 74 LEU B N 1
ATOM 1225 C CA . LEU B 1 41 ? 98.341 15.142 80.120 1.00 28.97 74 LEU B CA 1
ATOM 1226 C C . LEU B 1 41 ? 97.552 15.525 78.875 1.00 23.85 74 LEU B C 1
ATOM 1227 O O . LEU B 1 41 ? 97.147 16.686 78.713 1.00 25.15 74 LEU B O 1
ATOM 1232 N N . GLN B 1 42 ? 97.318 14.561 77.988 1.00 20.60 75 GLN B N 1
ATOM 1233 C CA . GLN B 1 42 ? 96.568 14.867 76.776 1.00 28.82 75 GLN B CA 1
ATOM 1234 C C . GLN B 1 42 ? 95.131 15.254 77.104 1.00 23.08 75 GLN B C 1
ATOM 1235 O O . GLN B 1 42 ? 94.576 16.181 76.499 1.00 26.12 75 GLN B O 1
ATOM 1241 N N . ASP B 1 43 ? 94.516 14.580 78.078 1.00 24.67 76 ASP B N 1
ATOM 1242 C CA . ASP B 1 43 ? 93.158 14.954 78.457 1.00 28.79 76 ASP B CA 1
ATOM 1243 C C . ASP B 1 43 ? 93.128 16.347 79.068 1.00 23.17 76 ASP B C 1
ATOM 1244 O O . ASP B 1 43 ? 92.189 17.115 78.828 1.00 22.12 76 ASP B O 1
ATOM 1249 N N . GLN B 1 44 ? 94.161 16.707 79.831 1.00 23.08 77 GLN B N 1
ATOM 1250 C CA . GLN B 1 44 ? 94.175 18.009 80.480 1.00 21.18 77 GLN B CA 1
ATOM 1251 C C . GLN B 1 44 ? 94.465 19.139 79.493 1.00 19.12 77 GLN B C 1
ATOM 1252 O O . GLN B 1 44 ? 93.982 20.262 79.690 1.00 24.15 77 GLN B O 1
ATOM 1258 N N . LEU B 1 45 ? 95.257 18.877 78.444 1.00 21.94 78 LEU B N 1
ATOM 1259 C CA . LEU B 1 45 ? 95.504 19.917 77.448 1.00 18.47 78 LEU B CA 1
ATOM 1260 C C . LEU B 1 45 ? 94.195 20.367 76.795 1.00 19.17 78 LEU B C 1
ATOM 1261 O O . LEU B 1 45 ? 93.969 21.566 76.596 1.00 23.51 78 LEU B O 1
ATOM 1266 N N . VAL B 1 46 ? 93.314 19.415 76.493 1.00 22.79 79 VAL B N 1
ATOM 1267 C CA . VAL B 1 46 ? 92.010 19.715 75.903 1.00 26.36 79 VAL B CA 1
ATOM 1268 C C . VAL B 1 46 ? 91.141 20.492 76.877 1.00 24.32 79 VAL B C 1
ATOM 1269 O O . VAL B 1 46 ? 90.377 21.384 76.484 1.00 24.19 79 VAL B O 1
ATOM 1273 N N . ALA B 1 47 ? 91.257 20.182 78.166 1.00 25.78 80 ALA B N 1
ATOM 1274 C CA . ALA B 1 47 ? 90.364 20.763 79.157 1.00 26.87 80 ALA B CA 1
ATOM 1275 C C . ALA B 1 47 ? 90.564 22.261 79.323 1.00 23.21 80 ALA B C 1
ATOM 1276 O O . ALA B 1 47 ? 89.697 22.927 79.890 1.00 27.29 80 ALA B O 1
ATOM 1278 N N . HIS B 1 48 ? 91.668 22.815 78.827 1.00 28.04 81 HIS B N 1
ATOM 1279 C CA . HIS B 1 48 ? 91.881 24.251 78.928 1.00 25.54 81 HIS B CA 1
ATOM 1280 C C . HIS B 1 48 ? 92.324 24.832 77.590 1.00 35.47 81 HIS B C 1
ATOM 1281 O O . HIS B 1 48 ? 92.964 25.885 77.534 1.00 40.65 81 HIS B O 1
ATOM 1288 N N . SER B 1 49 ? 91.927 24.171 76.501 1.00 22.70 82 SER B N 1
ATOM 1289 C CA . SER B 1 49 ? 92.194 24.585 75.129 1.00 17.82 82 SER B CA 1
ATOM 1290 C C . SER B 1 49 ? 91.366 25.782 74.673 1.00 21.90 82 SER B C 1
ATOM 1291 O O . SER B 1 49 ? 91.567 26.246 73.550 1.00 29.89 82 SER B O 1
ATOM 1294 N N . GLY B 1 50 ? 90.440 26.285 75.488 1.00 26.32 83 GLY B N 1
ATOM 1295 C CA . GLY B 1 50 ? 89.569 27.364 75.057 1.00 21.63 83 GLY B CA 1
ATOM 1296 C C . GLY B 1 50 ? 88.525 26.953 74.042 1.00 19.69 83 GLY B C 1
ATOM 1297 O O . GLY B 1 50 ? 87.866 27.811 73.454 1.00 22.56 83 GLY B O 1
ATOM 1298 N N . LEU B 1 51 ? 88.363 25.660 73.827 1.00 20.20 84 LEU B N 1
ATOM 1299 C CA . LEU B 1 51 ? 87.409 25.120 72.883 1.00 20.60 84 LEU B CA 1
ATOM 1300 C C . LEU B 1 51 ? 86.594 24.046 73.592 1.00 15.98 84 LEU B C 1
ATOM 1301 O O . LEU B 1 51 ? 87.086 23.372 74.503 1.00 19.11 84 LEU B O 1
ATOM 1306 N N . HIS B 1 52 ? 85.327 23.916 73.207 1.00 17.88 85 HIS B N 1
ATOM 1307 C CA . HIS B 1 52 ? 84.502 22.856 73.758 1.00 18.87 85 HIS B CA 1
ATOM 1308 C C . HIS B 1 52 ? 83.691 22.230 72.633 1.00 19.31 85 HIS B C 1
ATOM 1309 O O . HIS B 1 52 ? 83.248 22.926 71.715 1.00 20.41 85 HIS B O 1
ATOM 1316 N N . LEU B 1 53 ? 83.547 20.913 72.677 1.00 16.24 86 LEU B N 1
ATOM 1317 C CA . LEU B 1 53 ? 82.822 20.217 71.619 1.00 22.08 86 LEU B CA 1
ATOM 1318 C C . LEU B 1 53 ? 81.745 19.326 72.212 1.00 21.90 86 LEU B C 1
ATOM 1319 O O . LEU B 1 53 ? 82.027 18.504 73.094 1.00 14.09 86 LEU B O 1
ATOM 1324 N N . SER B 1 54 ? 80.509 19.512 71.742 1.00 18.83 87 SER B N 1
ATOM 1325 C CA A SER B 1 54 ? 79.374 18.694 72.146 0.27 18.95 87 SER B CA 1
ATOM 1326 C CA B SER B 1 54 ? 79.361 18.704 72.143 0.73 18.94 87 SER B CA 1
ATOM 1327 C C . SER B 1 54 ? 78.791 18.020 70.922 1.00 21.21 87 SER B C 1
ATOM 1328 O O . SER B 1 54 ? 78.505 18.676 69.908 1.00 23.34 87 SER B O 1
ATOM 1333 N N . ILE B 1 55 ? 78.619 16.705 71.000 1.00 18.89 88 ILE B N 1
ATOM 1334 C CA . ILE B 1 55 ? 78.050 15.922 69.919 1.00 19.41 88 ILE B CA 1
ATOM 1335 C C . ILE B 1 55 ? 76.871 15.154 70.481 1.00 18.51 88 ILE B C 1
ATOM 1336 O O . ILE B 1 55 ? 77.033 14.389 71.437 1.00 21.59 88 ILE B O 1
ATOM 1341 N N . LEU B 1 56 ? 75.680 15.397 69.923 1.00 15.26 89 LEU B N 1
ATOM 1342 C CA . LEU B 1 56 ? 74.424 14.817 70.388 1.00 21.90 89 LEU B CA 1
ATOM 1343 C C . LEU B 1 56 ? 73.854 13.913 69.309 1.00 18.79 89 LEU B C 1
ATOM 1344 O O . LEU B 1 56 ? 73.910 14.251 68.124 1.00 19.99 89 LEU B O 1
ATOM 1349 N N . ASP B 1 57 ? 73.305 12.770 69.727 1.00 19.03 90 ASP B N 1
ATOM 1350 C CA . ASP B 1 57 ? 72.451 11.967 68.853 1.00 17.48 90 ASP B CA 1
ATOM 1351 C C . ASP B 1 57 ? 71.227 12.778 68.421 1.00 19.46 90 ASP B C 1
ATOM 1352 O O . ASP B 1 57 ? 70.424 13.210 69.259 1.00 22.41 90 ASP B O 1
ATOM 1357 N N . SER B 1 58 ? 71.094 12.997 67.104 1.00 16.42 91 SER B N 1
ATOM 1358 C CA . SER B 1 58 ? 69.977 13.764 66.565 1.00 21.17 91 SER B CA 1
ATOM 1359 C C . SER B 1 58 ? 68.631 13.131 66.893 1.00 20.46 91 SER B C 1
ATOM 1360 O O . SER B 1 58 ? 67.624 13.832 66.967 1.00 17.60 91 SER B O 1
ATOM 1363 N N . ARG B 1 59 ? 68.585 11.813 67.035 1.00 18.31 92 ARG B N 1
ATOM 1364 C CA . ARG B 1 59 ? 67.286 11.157 67.180 1.00 20.32 92 ARG B CA 1
ATOM 1365 C C . ARG B 1 59 ? 66.734 11.302 68.587 1.00 18.66 92 ARG B C 1
ATOM 1366 O O . ARG B 1 59 ? 65.520 11.469 68.765 1.00 23.91 92 ARG B O 1
ATOM 1374 N N . SER B 1 60 ? 67.608 11.281 69.598 1.00 22.27 93 SER B N 1
ATOM 1375 C CA . SER B 1 60 ? 67.192 11.321 70.995 1.00 20.25 93 SER B CA 1
ATOM 1376 C C . SER B 1 60 ? 67.504 12.630 71.707 1.00 23.44 93 SER B C 1
ATOM 1377 O O . SER B 1 60 ? 66.925 12.892 72.760 1.00 22.91 93 SER B O 1
ATOM 1380 N N . GLY B 1 61 ? 68.387 13.456 71.167 1.00 20.09 94 GLY B N 1
ATOM 1381 C CA . GLY B 1 61 ? 68.889 14.582 71.918 1.00 18.24 94 GLY B CA 1
ATOM 1382 C C . GLY B 1 61 ? 69.951 14.237 72.937 1.00 18.45 94 GLY B C 1
ATOM 1383 O O . GLY B 1 61 ? 70.449 15.140 73.614 1.00 22.80 94 GLY B O 1
ATOM 1384 N N . GLN B 1 62 ? 70.325 12.976 73.061 1.00 24.54 95 GLN B N 1
ATOM 1385 C CA . GLN B 1 62 ? 71.231 12.616 74.147 1.00 22.73 95 GLN B CA 1
ATOM 1386 C C . GLN B 1 62 ? 72.685 12.874 73.754 1.00 23.42 95 GLN B C 1
ATOM 1387 O O . GLN B 1 62 ? 73.081 12.626 72.612 1.00 20.99 95 GLN B O 1
ATOM 1393 N N . PRO B 1 63 ? 73.505 13.373 74.680 1.00 26.22 96 PRO B N 1
ATOM 1394 C CA . PRO B 1 63 ? 74.921 13.587 74.352 1.00 23.42 96 PRO B CA 1
ATOM 1395 C C . PRO B 1 63 ? 75.604 12.273 74.001 1.00 22.70 96 PRO B C 1
ATOM 1396 O O . PRO B 1 63 ? 75.407 11.254 74.664 1.00 24.30 96 PRO B O 1
ATOM 1400 N N . LEU B 1 64 ? 76.372 12.287 72.915 1.00 20.96 97 LEU B N 1
ATOM 1401 C CA . LEU B 1 64 ? 77.222 11.155 72.590 1.00 25.48 97 LEU B CA 1
ATOM 1402 C C . LEU B 1 64 ? 78.666 11.411 72.989 1.00 25.26 97 LEU B C 1
ATOM 1403 O O . LEU B 1 64 ? 79.331 10.504 73.492 1.00 25.06 97 LEU B O 1
ATOM 1408 N N . MET B 1 65 ? 79.155 12.633 72.782 1.00 23.24 98 MET B N 1
ATOM 1409 C CA . MET B 1 65 ? 80.500 13.014 73.198 1.00 25.17 98 MET B CA 1
ATOM 1410 C C . MET B 1 65 ? 80.470 14.435 73.721 1.00 17.02 98 MET B C 1
ATOM 1411 O O . MET B 1 65 ? 79.761 15.283 73.180 1.00 20.43 98 MET B O 1
ATOM 1416 N N . SER B 1 66 ? 81.262 14.691 74.754 1.00 17.51 99 SER B N 1
ATOM 1417 C CA . SER B 1 66 ? 81.384 16.026 75.312 1.00 18.58 99 SER B CA 1
ATOM 1418 C C . SER B 1 66 ? 82.787 16.150 75.890 1.00 20.04 99 SER B C 1
ATOM 1419 O O . SER B 1 66 ? 83.185 15.307 76.696 1.00 18.40 99 SER B O 1
ATOM 1422 N N . PHE B 1 67 ? 83.552 17.150 75.442 1.00 20.81 100 PHE B N 1
ATOM 1423 C CA . PHE B 1 67 ? 84.867 17.389 76.028 1.00 17.08 100 PHE B CA 1
ATOM 1424 C C . PHE B 1 67 ? 85.353 18.790 75.672 1.00 21.38 100 PHE B C 1
ATOM 1425 O O . PHE B 1 67 ? 84.820 19.451 74.785 1.00 18.21 100 PHE B O 1
ATOM 1433 N N . GLY B 1 68 ? 86.397 19.222 76.373 1.00 18.78 101 GLY B N 1
ATOM 1434 C CA . GLY B 1 68 ? 86.961 20.529 76.123 1.00 22.00 101 GLY B CA 1
ATOM 1435 C C . GLY B 1 68 ? 86.916 21.396 77.360 1.00 19.29 101 GLY B C 1
ATOM 1436 O O . GLY B 1 68 ? 86.815 20.901 78.490 1.00 18.06 101 GLY B O 1
ATOM 1437 N N . ASP B 1 69 ? 86.929 22.700 77.125 1.00 17.45 102 ASP B N 1
ATOM 1438 C CA . ASP B 1 69 ? 87.102 23.736 78.133 1.00 21.71 102 ASP B CA 1
ATOM 1439 C C . ASP B 1 69 ? 85.736 24.245 78.600 1.00 28.13 102 ASP B C 1
ATOM 1440 O O . ASP B 1 69 ? 84.932 24.703 77.787 1.00 21.15 102 ASP B O 1
ATOM 1445 N N . GLN B 1 70 ? 85.472 24.193 79.907 1.00 30.51 103 GLN B N 1
ATOM 1446 C CA . GLN B 1 70 ? 84.186 24.716 80.362 1.00 33.31 103 GLN B CA 1
ATOM 1447 C C . GLN B 1 70 ? 84.120 26.235 80.270 1.00 27.80 103 GLN B C 1
ATOM 1448 O O . GLN B 1 70 ? 83.021 26.792 80.250 1.00 25.03 103 GLN B O 1
ATOM 1454 N N . ALA B 1 71 ? 85.262 26.918 80.241 1.00 26.24 104 ALA B N 1
ATOM 1455 C CA . ALA B 1 71 ? 85.219 28.349 79.981 1.00 29.55 104 ALA B CA 1
ATOM 1456 C C . ALA B 1 71 ? 84.677 28.648 78.589 1.00 33.46 104 ALA B C 1
ATOM 1457 O O . ALA B 1 71 ? 84.151 29.738 78.365 1.00 28.45 104 ALA B O 1
ATOM 1459 N N . ALA B 1 72 ? 84.764 27.699 77.660 1.00 30.23 105 ALA B N 1
ATOM 1460 C CA . ALA B 1 72 ? 84.210 27.888 76.328 1.00 29.86 105 ALA B CA 1
ATOM 1461 C C . ALA B 1 72 ? 82.783 27.373 76.191 1.00 32.42 105 ALA B C 1
ATOM 1462 O O . ALA B 1 72 ? 82.217 27.455 75.098 1.00 34.87 105 ALA B O 1
ATOM 1464 N N . ALA B 1 73 ? 82.168 26.872 77.257 1.00 26.41 106 ALA B N 1
ATOM 1465 C CA . ALA B 1 73 ? 80.855 26.249 77.150 1.00 26.22 106 ALA B CA 1
ATOM 1466 C C . ALA B 1 73 ? 79.804 27.049 77.909 1.00 26.29 106 ALA B C 1
ATOM 1467 O O . ALA B 1 73 ? 80.081 27.612 78.973 1.00 26.68 106 ALA B O 1
ATOM 1469 N N . SER B 1 74 ? 78.595 27.088 77.357 1.00 29.15 107 SER B N 1
ATOM 1470 C CA . SER B 1 74 ? 77.442 27.670 78.033 1.00 22.82 107 SER B CA 1
ATOM 1471 C C . SER B 1 74 ? 76.256 26.741 77.831 1.00 22.78 107 SER B C 1
ATOM 1472 O O . SER B 1 74 ? 75.910 26.417 76.690 1.00 27.00 107 SER B O 1
ATOM 1475 N N . VAL B 1 75 ? 75.663 26.276 78.937 1.00 21.75 108 VAL B N 1
ATOM 1476 C CA . VAL B 1 75 ? 74.456 25.452 78.861 1.00 17.74 108 VAL B CA 1
ATOM 1477 C C . VAL B 1 75 ? 73.369 26.183 78.090 1.00 21.92 108 VAL B C 1
ATOM 1478 O O . VAL B 1 75 ? 72.713 25.613 77.207 1.00 23.14 108 VAL B O 1
ATOM 1482 N N . ALA B 1 76 ? 73.153 27.457 78.433 1.00 25.74 109 ALA B N 1
ATOM 1483 C CA . ALA B 1 76 ? 72.082 28.236 77.815 1.00 26.34 109 ALA B CA 1
ATOM 1484 C C . ALA B 1 76 ? 72.346 28.463 76.335 1.00 25.09 109 ALA B C 1
ATOM 1485 O O . ALA B 1 76 ? 71.434 28.355 75.508 1.00 23.89 109 ALA B O 1
ATOM 1487 N N . ALA B 1 77 ? 73.592 28.777 75.986 1.00 18.85 110 ALA B N 1
ATOM 1488 C CA . ALA B 1 77 ? 73.931 29.032 74.595 1.00 19.64 110 ALA B CA 1
ATOM 1489 C C . ALA B 1 77 ? 73.753 27.781 73.749 1.00 25.59 110 ALA B C 1
ATOM 1490 O O . ALA B 1 77 ? 73.187 27.845 72.652 1.00 21.21 110 ALA B O 1
ATOM 1492 N N . ASN B 1 78 ? 74.248 26.636 74.240 1.00 19.89 111 ASN B N 1
ATOM 1493 C CA . ASN B 1 78 ? 74.073 25.374 73.523 1.00 15.36 111 ASN B CA 1
ATOM 1494 C C . ASN B 1 78 ? 72.596 25.043 73.336 1.00 20.83 111 ASN B C 1
ATOM 1495 O O . ASN B 1 78 ? 72.185 24.592 72.260 1.00 20.85 111 ASN B O 1
ATOM 1500 N N . ARG B 1 79 ? 71.775 25.279 74.368 1.00 20.63 112 ARG B N 1
ATOM 1501 C CA . ARG B 1 79 ? 70.339 25.043 74.234 1.00 18.10 112 ARG B CA 1
ATOM 1502 C C . ARG B 1 79 ? 69.748 25.905 73.114 1.00 18.32 112 ARG B C 1
ATOM 1503 O O . ARG B 1 79 ? 69.009 25.403 72.254 1.00 20.55 112 ARG B O 1
ATOM 1511 N N . ALA B 1 80 ? 70.134 27.187 73.056 1.00 23.81 113 ALA B N 1
ATOM 1512 C CA . ALA B 1 80 ? 69.614 28.076 72.017 1.00 21.72 113 ALA B CA 1
ATOM 1513 C C . ALA B 1 80 ? 70.105 27.663 70.631 1.00 24.36 113 ALA B C 1
ATOM 1514 O O . ALA B 1 80 ? 69.333 27.687 69.661 1.00 23.58 113 ALA B O 1
ATOM 1516 N N . LEU B 1 81 ? 71.384 27.282 70.521 1.00 21.85 114 LEU B N 1
ATOM 1517 C CA . LEU B 1 81 ? 71.931 26.841 69.240 1.00 17.88 114 LEU B CA 1
ATOM 1518 C C . LEU B 1 81 ? 71.291 25.537 68.783 1.00 20.28 114 LEU B C 1
ATOM 1519 O O . LEU B 1 81 ? 70.935 25.393 67.608 1.00 25.59 114 LEU B O 1
ATOM 1524 N N . LEU B 1 82 ? 71.143 24.572 69.698 1.00 15.26 115 LEU B N 1
ATOM 1525 C CA . LEU B 1 82 ? 70.503 23.311 69.353 1.00 19.61 115 LEU B CA 1
ATOM 1526 C C . LEU B 1 82 ? 69.071 23.535 68.894 1.00 28.11 115 LEU B C 1
ATOM 1527 O O . LEU B 1 82 ? 68.583 22.830 68.003 1.00 23.59 115 LEU B O 1
ATOM 1532 N N . ALA B 1 83 ? 68.398 24.531 69.471 1.00 26.23 116 ALA B N 1
ATOM 1533 C CA . ALA B 1 83 ? 67.027 24.820 69.069 1.00 25.77 116 ALA B CA 1
ATOM 1534 C C . ALA B 1 83 ? 66.988 25.407 67.665 1.00 28.90 116 ALA B C 1
ATOM 1535 O O . ALA B 1 83 ? 66.072 25.115 66.887 1.00 27.02 116 ALA B O 1
ATOM 1537 N N . ARG B 1 84 ? 67.982 26.223 67.310 1.00 25.52 117 ARG B N 1
ATOM 1538 C CA . ARG B 1 84 ? 68.007 26.751 65.950 1.00 31.33 117 ARG B CA 1
ATOM 1539 C C . ARG B 1 84 ? 68.262 25.644 64.935 1.00 26.27 117 ARG B C 1
ATOM 1540 O O . ARG B 1 84 ? 67.674 25.650 63.848 1.00 29.52 117 ARG B O 1
ATOM 1548 N N . LEU B 1 85 ? 69.109 24.668 65.280 1.00 24.42 118 LEU B N 1
ATOM 1549 C CA . LEU B 1 85 ? 69.358 23.539 64.383 1.00 24.26 118 LEU B CA 1
ATOM 1550 C C . LEU B 1 85 ? 68.088 22.720 64.176 1.00 33.49 118 LEU B C 1
ATOM 1551 O O . LEU B 1 85 ? 67.745 22.346 63.048 1.00 34.89 118 LEU B O 1
ATOM 1556 N N . GLN B 1 86 ? 67.370 22.438 65.264 1.00 31.42 119 GLN B N 1
ATOM 1557 C CA . GLN B 1 86 ? 66.172 21.613 65.182 1.00 33.69 119 GLN B CA 1
ATOM 1558 C C . GLN B 1 86 ? 65.004 22.340 64.524 1.00 42.16 119 GLN B C 1
ATOM 1559 O O . GLN B 1 86 ? 64.045 21.682 64.101 1.00 44.33 119 GLN B O 1
ATOM 1565 N N . ALA B 1 87 ? 65.062 23.671 64.414 1.00 29.62 120 ALA B N 1
ATOM 1566 C CA . ALA B 1 87 ? 64.097 24.431 63.628 1.00 36.03 120 ALA B CA 1
ATOM 1567 C C . ALA B 1 87 ? 64.563 24.664 62.186 1.00 40.03 120 ALA B C 1
ATOM 1568 O O . ALA B 1 87 ? 64.117 25.626 61.541 1.00 42.79 120 ALA B O 1
ATOM 1570 N N . ASP B 1 88 ? 65.454 23.808 61.679 1.00 42.03 121 ASP B N 1
ATOM 1571 C CA . ASP B 1 88 ? 65.914 23.842 60.286 1.00 44.13 121 ASP B CA 1
ATOM 1572 C C . ASP B 1 88 ? 66.439 25.215 59.860 1.00 42.70 121 ASP B C 1
ATOM 1573 O O . ASP B 1 88 ? 66.286 25.613 58.703 1.00 43.86 121 ASP B O 1
ATOM 1578 N N . ALA B 1 89 ? 67.074 25.949 60.774 1.00 42.53 122 ALA B N 1
ATOM 1579 C CA . ALA B 1 89 ? 67.827 27.125 60.356 1.00 39.52 122 ALA B CA 1
ATOM 1580 C C . ALA B 1 89 ? 68.912 26.722 59.359 1.00 39.79 122 ALA B C 1
ATOM 1581 O O . ALA B 1 89 ? 69.395 25.584 59.356 1.00 36.10 122 ALA B O 1
ATOM 1583 N N . ARG B 1 90 ? 69.285 27.665 58.495 1.00 38.82 123 ARG B N 1
ATOM 1584 C CA . ARG B 1 90 ? 70.341 27.402 57.524 1.00 33.43 123 ARG B CA 1
ATOM 1585 C C . ARG B 1 90 ? 71.631 27.022 58.237 1.00 25.78 123 ARG B C 1
ATOM 1586 O O . ARG B 1 90 ? 72.009 27.643 59.232 1.00 36.16 123 ARG B O 1
ATOM 1588 N N . GLN B 1 91 ? 72.305 25.999 57.724 1.00 27.24 124 GLN B N 1
ATOM 1589 C CA . GLN B 1 91 ? 73.534 25.501 58.342 1.00 27.03 124 GLN B CA 1
ATOM 1590 C C . GLN B 1 91 ? 74.775 25.858 57.528 1.00 32.28 124 GLN B C 1
ATOM 1591 O O . GLN B 1 91 ? 74.708 25.952 56.300 1.00 25.80 124 GLN B O 1
ATOM 1597 N N . PRO B 1 92 ? 75.921 26.055 58.212 1.00 25.26 125 PRO B N 1
ATOM 1598 C CA . PRO B 1 92 ? 76.052 26.006 59.672 1.00 22.87 125 PRO B CA 1
ATOM 1599 C C . PRO B 1 92 ? 75.415 27.222 60.359 1.00 26.31 125 PRO B C 1
ATOM 1600 O O . PRO B 1 92 ? 75.318 28.292 59.760 1.00 22.96 125 PRO B O 1
ATOM 1604 N N . VAL B 1 93 ? 74.945 27.029 61.585 1.00 20.84 126 VAL B N 1
ATOM 1605 C CA . VAL B 1 93 ? 74.336 28.090 62.379 1.00 17.05 126 VAL B CA 1
ATOM 1606 C C . VAL B 1 93 ? 75.398 28.689 63.294 1.00 22.21 126 VAL B C 1
ATOM 1607 O O . VAL B 1 93 ? 76.086 27.963 64.018 1.00 18.65 126 VAL B O 1
ATOM 1611 N N . PHE B 1 94 ? 75.517 30.014 63.278 1.00 20.02 127 PHE B N 1
ATOM 1612 C CA . PHE B 1 94 ? 76.447 30.740 64.123 1.00 22.33 127 PHE B CA 1
ATOM 1613 C C . PHE B 1 94 ? 75.705 31.360 65.291 1.00 24.84 127 PHE B C 1
ATOM 1614 O O . PHE B 1 94 ? 74.550 31.781 65.175 1.00 26.38 127 PHE B O 1
ATOM 1622 N N . GLN B 1 95 ? 76.390 31.433 66.423 1.00 24.06 128 GLN B N 1
ATOM 1623 C CA . GLN B 1 95 ? 75.789 32.017 67.608 1.00 26.37 128 GLN B CA 1
ATOM 1624 C C . GLN B 1 95 ? 76.853 32.775 68.371 1.00 32.31 128 GLN B C 1
ATOM 1625 O O . GLN B 1 95 ? 77.879 32.197 68.737 1.00 27.93 128 GLN B O 1
ATOM 1631 N N . SER B 1 96 ? 76.621 34.062 68.589 1.00 23.77 129 SER B N 1
ATOM 1632 C CA . SER B 1 96 ? 77.374 34.798 69.584 1.00 24.95 129 SER B CA 1
ATOM 1633 C C . SER B 1 96 ? 76.549 34.837 70.860 1.00 28.31 129 SER B C 1
ATOM 1634 O O . SER B 1 96 ? 75.317 34.772 70.823 1.00 30.08 129 SER B O 1
ATOM 1637 N N . TRP B 1 97 ? 77.239 34.885 71.995 1.00 23.82 130 TRP B N 1
ATOM 1638 C CA . TRP B 1 97 ? 76.574 34.784 73.285 1.00 29.75 130 TRP B CA 1
ATOM 1639 C C . TRP B 1 97 ? 77.422 35.504 74.317 1.00 34.59 130 TRP B C 1
ATOM 1640 O O . TRP B 1 97 ? 78.652 35.415 74.281 1.00 35.51 130 TRP B O 1
ATOM 1651 N N . SER B 1 98 ? 76.783 36.228 75.225 1.00 34.03 131 SER B N 1
ATOM 1652 C CA . SER B 1 98 ? 77.541 36.913 76.287 1.00 41.05 131 SER B CA 1
ATOM 1653 C C . SER B 1 98 ? 76.908 36.761 77.636 1.00 39.25 131 SER B C 1
ATOM 1654 O O . SER B 1 98 ? 75.733 36.689 77.723 1.00 35.10 131 SER B O 1
ATOM 1657 N N . THR B 1 99 ? 77.714 36.736 78.690 1.00 50.48 132 THR B N 1
ATOM 1658 C CA . THR B 1 99 ? 77.164 36.661 80.032 1.00 46.36 132 THR B CA 1
ATOM 1659 C C . THR B 1 99 ? 78.110 37.179 81.092 1.00 57.36 132 THR B C 1
ATOM 1660 O O . THR B 1 99 ? 78.079 36.767 82.258 1.00 67.58 132 THR B O 1
ATOM 1664 N N . GLY B 1 100 ? 78.972 38.104 80.683 1.00 60.13 133 GLY B N 1
ATOM 1665 C CA . GLY B 1 100 ? 79.941 38.695 81.587 1.00 57.09 133 GLY B CA 1
ATOM 1666 C C . GLY B 1 100 ? 81.104 39.334 80.854 1.00 62.82 133 GLY B C 1
ATOM 1667 O O . GLY B 1 100 ? 81.047 40.506 80.483 1.00 66.68 133 GLY B O 1
ATOM 1668 N N . GLN B 1 103 ? 81.347 36.857 79.980 1.00 60.68 136 GLN B N 1
ATOM 1669 C CA . GLN B 1 103 ? 82.222 36.428 78.896 1.00 52.12 136 GLN B CA 1
ATOM 1670 C C . GLN B 1 103 ? 81.479 36.405 77.564 1.00 52.48 136 GLN B C 1
ATOM 1671 O O . GLN B 1 103 ? 80.249 36.389 77.529 1.00 52.24 136 GLN B O 1
ATOM 1673 N N . ARG B 1 104 ? 82.235 36.404 76.471 1.00 42.15 137 ARG B N 1
ATOM 1674 C CA . ARG B 1 104 ? 81.649 36.383 75.132 1.00 41.55 137 ARG B CA 1
ATOM 1675 C C . ARG B 1 104 ? 82.080 35.119 74.393 1.00 34.19 137 ARG B C 1
ATOM 1676 O O . ARG B 1 104 ? 83.278 34.870 74.238 1.00 30.91 137 ARG B O 1
ATOM 1679 N N . LEU B 1 105 ? 81.103 34.334 73.928 1.00 25.96 138 LEU B N 1
ATOM 1680 C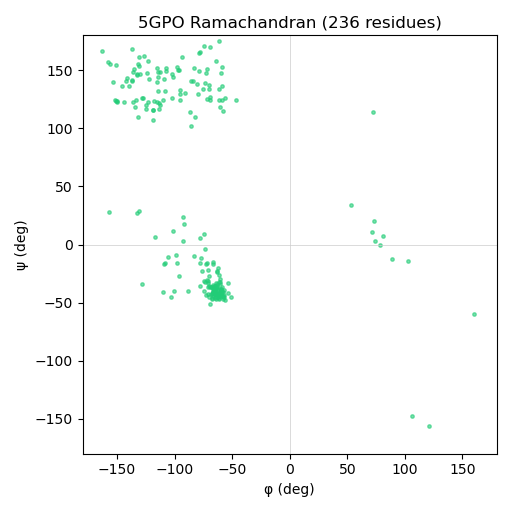 CA . LEU B 1 105 ? 81.341 33.059 73.265 1.00 28.79 138 LEU B CA 1
ATOM 1681 C C . LEU B 1 105 ? 80.934 33.148 71.806 1.00 21.71 138 LEU B C 1
ATOM 1682 O O . LEU B 1 105 ? 80.000 33.874 71.451 1.00 25.90 138 LEU B O 1
ATOM 1687 N N . LEU B 1 106 ? 81.639 32.400 70.964 1.00 22.17 139 LEU B N 1
ATOM 1688 C CA . LEU B 1 106 ? 81.232 32.179 69.583 1.00 24.06 139 LEU B CA 1
ATOM 1689 C C . LEU B 1 106 ? 81.108 30.679 69.367 1.00 20.27 139 LEU B C 1
ATOM 1690 O O . LEU B 1 106 ? 82.047 29.927 69.642 1.00 22.47 139 LEU B O 1
ATOM 1695 N N . SER B 1 107 ? 79.925 30.247 68.951 1.00 20.72 140 SER B N 1
ATOM 1696 C CA . SER B 1 107 ? 79.665 28.849 68.678 1.00 22.66 140 SER B CA 1
ATOM 1697 C C . SER B 1 107 ? 79.180 28.684 67.242 1.00 20.75 140 SER B C 1
ATOM 1698 O O . SER B 1 107 ? 78.697 29.628 66.602 1.00 20.97 140 SER B O 1
ATOM 1701 N N . ILE B 1 108 ? 79.344 27.466 66.740 1.00 21.51 141 ILE B N 1
ATOM 1702 C CA . ILE B 1 108 ? 78.861 27.063 65.427 1.00 19.50 141 ILE B CA 1
ATOM 1703 C C . ILE B 1 108 ? 78.244 25.687 65.592 1.00 20.60 141 ILE B C 1
ATOM 1704 O O . ILE B 1 108 ? 78.739 24.865 66.380 1.00 18.11 141 ILE B O 1
ATOM 1709 N N . GLY B 1 109 ? 77.139 25.443 64.903 1.00 19.14 142 GLY B N 1
ATOM 1710 C CA . GLY B 1 109 ? 76.469 24.162 64.963 1.00 19.29 142 GLY B CA 1
ATOM 1711 C C . GLY B 1 109 ? 76.107 23.643 63.585 1.00 21.55 142 GLY B C 1
ATOM 1712 O O . GLY B 1 109 ? 75.808 24.409 62.672 1.00 21.67 142 GLY B O 1
ATOM 1713 N N . ALA B 1 110 ? 76.146 22.319 63.445 1.00 18.21 143 ALA B N 1
ATOM 1714 C CA . ALA B 1 110 ? 75.691 21.711 62.204 1.00 18.02 143 ALA B CA 1
ATOM 1715 C C . ALA B 1 110 ? 75.261 20.273 62.452 1.00 20.42 143 ALA B C 1
ATOM 1716 O O . ALA B 1 110 ? 75.711 19.609 63.391 1.00 19.48 143 ALA B O 1
ATOM 1718 N N . SER B 1 111 ? 74.377 19.797 61.583 1.00 18.31 144 SER B N 1
ATOM 1719 C CA . SER B 1 111 ? 74.006 18.393 61.577 1.00 23.91 144 SER B CA 1
ATOM 1720 C C . SER B 1 111 ? 75.009 17.623 60.732 1.00 29.26 144 SER B C 1
ATOM 1721 O O . SER B 1 111 ? 75.489 18.124 59.707 1.00 24.48 144 SER B O 1
ATOM 1724 N N . MET B 1 112 ? 75.354 16.422 61.194 1.00 22.97 145 MET B N 1
ATOM 1725 C CA . MET B 1 112 ? 76.281 15.542 60.493 1.00 24.62 145 MET B CA 1
ATOM 1726 C C . MET B 1 112 ? 75.737 14.128 60.544 1.00 21.56 145 MET B C 1
ATOM 1727 O O . MET B 1 112 ? 74.787 13.832 61.273 1.00 25.82 145 MET B O 1
ATOM 1732 N N . ARG B 1 113 ? 76.340 13.250 59.749 1.00 23.19 146 ARG B N 1
ATOM 1733 C CA . ARG B 1 113 ? 76.091 11.821 59.867 1.00 28.23 146 ARG B CA 1
ATOM 1734 C C . ARG B 1 113 ? 77.428 11.133 60.062 1.00 31.20 146 ARG B C 1
ATOM 1735 O O . ARG B 1 113 ? 78.290 11.186 59.177 1.00 25.96 146 ARG B O 1
ATOM 1743 N N . MET B 1 114 ? 77.595 10.506 61.220 1.00 28.21 147 MET B N 1
ATOM 1744 C CA . MET B 1 114 ? 78.803 9.763 61.514 1.00 30.94 147 MET B CA 1
ATOM 1745 C C . MET B 1 114 ? 78.935 8.584 60.558 1.00 34.67 147 MET B C 1
ATOM 1746 O O . MET B 1 114 ? 77.959 8.123 59.957 1.00 38.41 147 MET B O 1
ATOM 1751 N N . LYS B 1 115 ? 80.173 8.104 60.409 1.00 41.14 148 LYS B N 1
ATOM 1752 C CA . LYS B 1 115 ? 80.433 7.066 59.419 1.00 41.38 148 LYS B CA 1
ATOM 1753 C C . LYS B 1 115 ? 79.643 5.800 59.718 1.00 38.15 148 LYS B C 1
ATOM 1754 O O . LYS B 1 115 ? 79.218 5.103 58.790 1.00 43.86 148 LYS B O 1
ATOM 1760 N N . ASN B 1 116 ? 79.408 5.504 60.993 1.00 42.46 149 ASN B N 1
ATOM 1761 C CA . ASN B 1 116 ? 78.645 4.329 61.382 1.00 35.29 149 ASN B CA 1
ATOM 1762 C C . ASN B 1 116 ? 77.137 4.515 61.227 1.00 39.79 149 ASN B C 1
ATOM 1763 O O . ASN B 1 116 ? 76.381 3.624 61.618 1.00 38.50 149 ASN B O 1
ATOM 1768 N N . GLY B 1 117 ? 76.685 5.640 60.671 1.00 36.23 150 GLY B N 1
ATOM 1769 C CA . GLY B 1 117 ? 75.287 5.878 60.399 1.00 28.67 150 GLY B CA 1
ATOM 1770 C C . GLY B 1 117 ? 74.586 6.801 61.384 1.00 33.75 150 GLY B C 1
ATOM 1771 O O . GLY B 1 117 ? 73.477 7.261 61.089 1.00 33.22 150 GLY B O 1
ATOM 1772 N N . THR B 1 118 ? 75.187 7.085 62.534 1.00 28.77 151 THR B N 1
ATOM 1773 C CA . THR B 1 118 ? 74.466 7.859 63.561 1.00 26.89 151 THR B CA 1
ATOM 1774 C C . THR B 1 118 ? 74.275 9.299 63.111 1.00 28.48 151 THR B C 1
ATOM 1775 O O . THR B 1 118 ? 75.269 9.979 62.819 1.00 27.51 151 THR B O 1
ATOM 1779 N N . PRO B 1 119 ? 73.045 9.820 63.068 1.00 29.10 1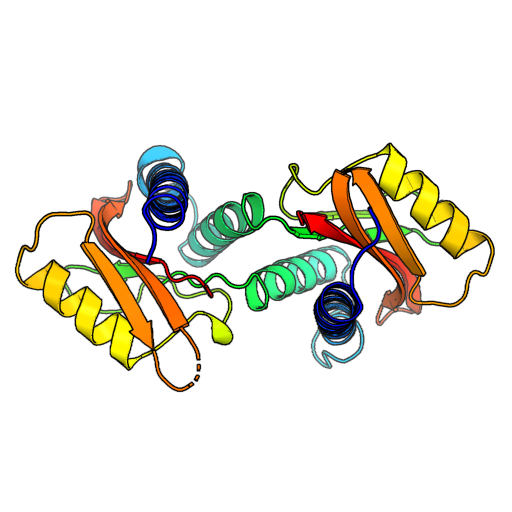52 PRO B N 1
ATOM 1780 C CA . PRO B 1 119 ? 72.866 11.250 62.796 1.00 22.49 152 PRO B CA 1
ATOM 1781 C C . PRO B 1 119 ? 73.125 12.042 64.070 1.00 25.42 152 PRO B C 1
ATOM 1782 O O . PRO B 1 119 ? 72.591 11.717 65.137 1.00 23.46 152 PRO B O 1
ATOM 1786 N N . VAL B 1 120 ? 73.978 13.062 63.965 1.00 20.55 153 VAL B N 1
ATOM 1787 C CA . VAL B 1 120 ? 74.419 13.811 65.134 1.00 19.09 153 VAL B CA 1
ATOM 1788 C C . VAL B 1 120 ? 74.282 15.305 64.887 1.00 20.96 153 VAL B C 1
ATOM 1789 O O . VAL B 1 120 ? 74.310 15.784 63.744 1.00 19.93 153 VAL B O 1
ATOM 1793 N N . GLN B 1 121 ? 74.116 16.044 65.978 1.00 15.93 154 GLN B N 1
ATOM 1794 C CA . GLN B 1 121 ? 74.205 17.496 65.982 1.00 17.13 154 GLN B CA 1
ATOM 1795 C C . GLN B 1 121 ? 75.495 17.874 66.695 1.00 18.59 154 GLN B C 1
ATOM 1796 O O . GLN B 1 121 ? 75.776 17.355 67.781 1.00 16.13 154 GLN B O 1
ATOM 1802 N N . VAL B 1 122 ? 76.268 18.770 66.086 1.00 18.11 155 VAL B N 1
ATOM 1803 C CA . VAL B 1 122 ? 77.622 19.095 66.528 1.00 18.67 155 VAL B CA 1
ATOM 1804 C C . VAL B 1 122 ? 77.621 20.546 66.968 1.00 19.17 155 VAL B C 1
ATOM 1805 O O . VAL B 1 122 ? 77.284 21.437 66.179 1.00 21.30 155 VAL B O 1
ATOM 1809 N N . LEU B 1 123 ? 78.005 20.784 68.214 1.00 17.98 156 LEU B N 1
ATOM 1810 C CA . LEU B 1 123 ? 78.011 22.117 68.806 1.00 17.15 156 LEU B CA 1
ATOM 1811 C C . LEU B 1 123 ? 79.447 22.453 69.192 1.00 19.81 156 LEU B C 1
ATOM 1812 O O . LEU B 1 123 ? 79.977 21.903 70.164 1.00 18.88 156 LEU B O 1
ATOM 1817 N N . LEU B 1 124 ? 80.076 23.354 68.441 1.00 18.22 157 LEU B N 1
ATOM 1818 C CA . LEU B 1 124 ? 81.458 23.745 68.681 1.00 18.88 157 LEU B CA 1
ATOM 1819 C C . LEU B 1 124 ? 81.507 25.176 69.203 1.00 17.85 157 LEU B C 1
ATOM 1820 O O . LEU B 1 124 ? 81.000 26.106 68.558 1.00 18.37 157 LEU B O 1
ATOM 1825 N N . SER B 1 125 ? 82.135 25.355 70.358 1.00 21.15 158 SER B N 1
ATOM 1826 C CA . SER B 1 125 ? 82.135 26.641 71.039 1.00 19.73 158 SER B CA 1
ATOM 1827 C C . SER B 1 125 ? 83.564 27.094 71.281 1.00 23.72 158 SER B C 1
ATOM 1828 O O . SER B 1 125 ? 84.470 26.279 71.478 1.00 21.56 158 SER B O 1
ATOM 1831 N N . SER B 1 126 ? 83.760 28.406 71.256 1.00 24.62 159 SER B N 1
ATOM 1832 C CA A SER B 1 126 ? 85.083 28.989 71.398 0.46 21.73 159 SER B CA 1
ATOM 1833 C CA B SER B 1 126 ? 85.082 28.994 71.390 0.54 21.71 159 SER B CA 1
ATOM 1834 C C . SER B 1 126 ? 85.007 30.255 72.233 1.00 24.93 159 SER B C 1
ATOM 1835 O O . SER B 1 126 ? 84.069 31.044 72.095 1.00 27.51 159 SER B O 1
ATOM 1840 N N . GLU B 1 127 ? 86.004 30.442 73.097 1.00 25.92 160 GLU B N 1
ATOM 1841 C CA . GLU B 1 127 ? 86.159 31.705 73.805 1.00 31.32 160 GLU B CA 1
ATOM 1842 C C . GLU B 1 127 ? 86.630 32.770 72.824 1.00 34.83 160 GLU B C 1
ATOM 1843 O O . GLU B 1 127 ? 87.657 32.597 72.160 1.00 44.07 160 GLU B O 1
ATOM 1849 N N . ARG B 1 128 ? 85.899 33.877 72.742 1.00 37.92 161 ARG B N 1
ATOM 1850 C CA . ARG B 1 128 ? 86.306 34.995 71.890 1.00 40.63 161 ARG B CA 1
ATOM 1851 C C . ARG B 1 128 ? 87.413 35.816 72.547 1.00 44.07 161 ARG B C 1
ATOM 1852 O O . ARG B 1 128 ? 88.294 35.270 73.212 1.00 53.91 161 ARG B O 1
#

Sequence (245 aa):
ASAREREENLQLKLEQIRHSLEDDLDLRSDPAVQAHALQDQLVAHSGLHLSSILDSRSGQPLMSFGDQAAASVAANRALLARLQADARQPVFQSWSTQRLLSIGASMRMKNGTPVQVLLSSERHMASARERENLQLKLEQIRHSSLEDDLDLRSDPAVQAHALQDQLVAHSGLHLSSILDSRSGQPLMSFGDQAAASVAANRALLARLQADARQPVFQSWSTGQRLLSIGASMRMKNGTPVQVLLSSSER

Organism: Pseudomonas aeruginosa (strain ATCC 15692 / DSM 22644 / CIP 104116 / JCM 14847 / LMG 12228 / 1C / PRS 101 / PAO1) (NCBI:txid208964)

Foldseek 3Di:
DDPVVVVVVVVLVVLLVCLVPPVQDPPDDPVVSVVSSVQSNQQPVQKKKWKAQLPPRHTDDIGGHCLQDDPVQSVVCNVCANVVHPPQDWDWDPVQTKIKTWDWDAPPVRGIIIMIMMGGD/DDDDPVRVVVVVVLVVQLVCQQPVPPPQDPDPVSNVVSSVQSCQQAVQKKKWKAQPVPRHTPDTGGHVVFDDPVQVVVCVVCVVVVNDPFDWDWDDDVFIKIKTWDWDADPVGGIIIMIMMGGD

B-factor: mean 28.45, std 9.47, range [11.64, 67.58]

Nearest PDB structures (foldseek):
  5gpo-assembly1_A  TM=1.008E+00  e=3.305E-24  Pseudomonas aeruginosa
  5gpo-assembly1_B  TM=9.379E-01  e=1.466E-20  Pseudomonas aeruginosa
  3fc7-assembly2_B  TM=5.985E-01  e=4.780E-01  Haloarcula marismortui
  6cet-assembly1_N  TM=4.746E-01  e=2.895E-01  Homo sapiens
  3li8-assembly1_A  TM=4.202E-01  e=3.551E+00  Methanosarcina mazei

InterPro domains:
  IPR003594 Histidine kinase/HSP90-like ATPase domain [PF02518] (358-468)
  IPR003594 Histidine kinase/HSP90-like ATPase domain [SM00387] (358-470)
  IPR003660 HAMP domain [PF00672] (192-245)
  IPR003660 HAMP domain [PS50885] (195-248)
  IPR003660 HAMP domain [SM00304] (195-248)
  IPR003661 Signal transduction histidine kinase, dimerisation/phosphoacceptor domain [PF00512] (250-314)
  IPR003661 Signal transduction histidine kinase, dimerisation/phosphoacceptor domain [SM00388] (249-315)
  IPR003661 Signal transduction histidine kinase, dimerisation/phosphoacceptor domain [cd00082] (248-309)
  IPR004358 Signal transduction histidine kinase-related protein, C-terminal [PR00344] (395-409)
  IPR004358 Signal transduction histidine kinase-related protein, C-terminal [PR00344] (413-423)
  IPR004358 Signal transduction histidine kinase-related protein, C-terminal [PR00344] (430-448)
  IPR005467 Histidine kinase domain [PS50109] (256-470)
  IPR006290 Heavy metal sensor kinase [TIGR01386] (5-467)
  IPR036097 Signal transduction histidine kinase, dimerisation/phosphoacceptor domain superfamily [SSF47384] (232-314)
  IPR036890 Histidine kinase/HSP90-like ATPase superfamily [G3DSA:3.30.565.10] (323-470)
  IPR036890 Histidine kinase/HSP90-like ATPase superfamily [SSF55874] (305-467)
  IPR050428 Two-component system sensor histidine kinase [PTHR45436] (4-469)

Radius of gyration: 19.1 Å; Cα contacts (8 Å, |Δi|>4): 465; chains: 2; bounding box: 57×42×37 Å

Secondary structure (DSSP, 8-state):
--HHHHHHHHHHHHHHHHIIIII--TTS-HHHHHHHHHHHHHHTSSEEEEEEETTT--EEEEEE-GGG--HHHHHHHHHHHHTTPPSSEEEEEE--EEEEEEEEEE-TT--EEEEEEEEE-/----HHHHHHHHHHHHHHHHHHHS-TT--S-HHHHHHHHHHHHHHTSSEEEEEEETTT--EEEEEE-GGG--HHHHHHHHHHHHTT--SSEEEEEE---EEEEEEEEEE-TTS-EEEEEEEEE-